Protein AF-A0A7W1TZX5-F1 (afdb_monomer_lite)

Sequence (342 aa):
MRNLLNFKDMDSRYSYNVLRLSQVSDPDASVEPWRIADYRVIPQYVLFEQLSELGVDLDRTTFSSLSEEIDTPEELTQAIILENGLVGDIQEKVYLLLFELWRRLVPEKQSFSIFCDELDHQIDLYYHENVENVEVLQDTVANMAVILDDNTDQGTDPLKVFSIIESASAHDVESFIYDFIADQIDNKNDSYATELLDEFEAYMHKSKWFELLQARVLADSDPEESYGKLRQIVKKASQNQDLEFNYEVLFALVQEGDRDLFLNLVTRSLPLISNEEEFQDLLIICAEFLHYHDQDSEETKVLAILKQREQLPLSGPVDPKHSHFAMLLHVLKNPTCPTPKS

Secondary structure (DSSP, 8-state):
------TTSGGGTHHHHHHHHHHHH-TT----GGGG--GGGS-HHHHHHHHHHTT----HHHHHHHHHH-SSHHHHHHHHHHHHT--THHHHHHHHHHHHHHHHH-TTS--HHHHHHHHHHHHHHHHTT--S-HHHHHHHHHHHHHHHHHHHHTT--HHHHHHHHHHH-SS-HHHHHHHHHHHHHHTT-HHHHHHHHHHHTTT-S-HHHHHHHHHHHHTTT-HHHHHHHHHHHHHHHHHH--HHHHHHHHHHHHHH--HHHHHHHHHHHGGG--BHHHHHHHHHHHHHHHHHTT-HHHHHHHHHHHHHHTTS-TTSB--TT-HHHHHHHHHHHS-SSPPP--

pLDDT: mean 87.09, std 12.45, range [35.31, 97.44]

Foldseek 3Di:
DPDLCPPDPQPLLLCQLLVLVVCVVPVPPPDDCLSNDDPLPPDLVVLCVVCVVLVQNDDLVNLVVVCVVDLDLVVVLVVRCVVRVDDDVSSSSNSVSSNSVCVVNPVVRDHLSNLQVQQQVLLVCVVVVNCPDVVSNVVSLVVVLVQLVVVVVVVDQSQVSLVVSCSSHSDNVLVSLLVVLVVCLVVVVLVVSVVSLVSCCRHHPPNLSSLLSVLSSCCVPPVPVSQVSLVVSLVVCLVPLDLVSLLSSLLSCLQNHDLVSNLVSLVSNLVSAFWLLSVLSSLVSLLSSCVNQVLVVLSVQSVVLSVVSVVDDRRHTDDSPDVVSVSNSVSSVDRPDDRDDD

Structure (mmCIF, N/CA/C/O backbone):
data_AF-A0A7W1TZX5-F1
#
_entry.id   AF-A0A7W1TZX5-F1
#
loop_
_atom_site.group_PDB
_atom_site.id
_atom_site.type_symbol
_atom_site.label_atom_id
_atom_site.label_alt_id
_atom_site.label_comp_id
_atom_site.label_asym_id
_atom_site.label_entity_id
_atom_site.label_seq_id
_atom_site.pdbx_PDB_ins_code
_atom_site.Cartn_x
_atom_site.Cartn_y
_atom_site.Cartn_z
_atom_site.occupancy
_atom_site.B_iso_or_equiv
_atom_site.auth_seq_id
_atom_site.auth_comp_id
_atom_site.auth_asym_id
_atom_site.auth_atom_id
_atom_site.pdbx_PDB_model_num
ATOM 1 N N . MET A 1 1 ? 13.850 -17.083 -13.589 1.00 37.50 1 MET A N 1
ATOM 2 C CA . MET A 1 1 ? 14.196 -15.699 -13.975 1.00 37.50 1 MET A CA 1
ATOM 3 C C . MET A 1 1 ? 15.656 -15.460 -13.595 1.00 37.50 1 MET A C 1
ATOM 5 O O . MET A 1 1 ? 16.086 -15.991 -12.580 1.00 37.50 1 MET A O 1
ATOM 9 N N . ARG A 1 2 ? 16.482 -14.814 -14.435 1.00 35.31 2 ARG A N 1
ATOM 10 C CA . ARG A 1 2 ? 17.879 -14.491 -14.061 1.00 35.31 2 ARG A CA 1
ATOM 11 C C . ARG A 1 2 ? 17.861 -13.320 -13.079 1.00 35.31 2 ARG A C 1
ATOM 13 O O . ARG A 1 2 ? 17.032 -12.441 -13.252 1.00 35.31 2 ARG A O 1
ATOM 20 N N . ASN A 1 3 ? 18.768 -13.346 -12.098 1.00 40.78 3 ASN A N 1
ATOM 21 C CA . ASN A 1 3 ? 18.982 -12.342 -11.045 1.00 40.78 3 ASN A CA 1
ATOM 22 C C . ASN A 1 3 ? 18.616 -10.913 -11.497 1.00 40.78 3 ASN A C 1
ATOM 24 O O . ASN A 1 3 ? 19.420 -10.238 -12.138 1.00 40.78 3 ASN A O 1
ATOM 28 N N . LEU A 1 4 ? 17.388 -10.482 -11.190 1.00 47.03 4 LEU A N 1
ATOM 29 C CA . LEU A 1 4 ? 16.843 -9.182 -11.600 1.00 47.03 4 LEU A CA 1
ATOM 30 C C . LEU A 1 4 ? 17.531 -8.020 -10.861 1.00 47.03 4 LEU A C 1
ATOM 32 O O . LEU A 1 4 ? 17.525 -6.884 -11.325 1.00 47.03 4 LEU A O 1
ATOM 36 N N . LEU A 1 5 ? 18.196 -8.308 -9.743 1.00 42.38 5 LEU A N 1
ATOM 37 C CA . LEU A 1 5 ? 18.838 -7.323 -8.883 1.00 42.38 5 LEU A CA 1
ATOM 38 C C . LEU A 1 5 ? 20.306 -7.097 -9.283 1.00 42.38 5 LEU A C 1
ATOM 40 O O . LEU A 1 5 ? 21.233 -7.530 -8.599 1.00 42.38 5 LEU A O 1
ATOM 44 N N . ASN A 1 6 ? 20.540 -6.410 -10.406 1.00 44.91 6 ASN A N 1
ATOM 45 C CA . ASN A 1 6 ? 21.867 -5.881 -10.735 1.00 44.91 6 ASN A CA 1
ATOM 46 C C . ASN A 1 6 ? 21.946 -4.395 -10.324 1.00 44.91 6 ASN A C 1
ATOM 48 O O . ASN A 1 6 ? 21.407 -3.498 -10.968 1.00 44.91 6 ASN A O 1
ATOM 52 N N . PHE A 1 7 ? 22.596 -4.152 -9.186 1.00 46.28 7 PHE A N 1
ATOM 53 C CA . PHE A 1 7 ? 22.461 -2.965 -8.326 1.00 46.28 7 PHE A CA 1
ATOM 54 C C . PHE A 1 7 ? 23.070 -1.643 -8.827 1.00 46.28 7 PHE A C 1
ATOM 56 O O . PHE A 1 7 ? 23.031 -0.650 -8.104 1.00 46.28 7 PHE A O 1
ATOM 63 N N . LYS A 1 8 ? 23.695 -1.598 -10.008 1.00 41.22 8 LYS A N 1
ATOM 64 C CA . LYS A 1 8 ? 24.622 -0.500 -10.339 1.00 41.22 8 LYS A CA 1
ATOM 65 C C . LYS A 1 8 ? 24.039 0.698 -11.085 1.00 41.22 8 LYS A C 1
ATOM 67 O O . LYS A 1 8 ? 24.693 1.734 -11.090 1.00 41.22 8 LYS A O 1
ATOM 72 N N . ASP A 1 9 ? 22.833 0.601 -11.637 1.00 47.56 9 ASP A N 1
ATOM 73 C CA . ASP A 1 9 ? 22.335 1.636 -12.558 1.00 47.56 9 ASP A CA 1
ATOM 74 C C . ASP A 1 9 ? 21.191 2.509 -11.973 1.00 47.56 9 ASP A C 1
ATOM 76 O O . ASP A 1 9 ? 20.553 3.245 -12.712 1.00 47.56 9 ASP A O 1
ATOM 80 N N . MET A 1 10 ? 20.824 2.391 -10.678 1.00 50.75 10 MET A N 1
ATOM 81 C CA . MET A 1 10 ? 19.513 2.859 -10.136 1.00 50.75 10 MET A CA 1
ATOM 82 C C . MET A 1 10 ? 19.327 4.388 -10.017 1.00 50.75 10 MET A C 1
ATOM 84 O O . MET A 1 10 ? 18.187 4.842 -9.936 1.00 50.75 10 MET A O 1
ATOM 88 N N . ASP A 1 11 ? 20.396 5.186 -10.082 1.00 51.56 11 ASP A N 1
ATOM 89 C CA . ASP A 1 11 ? 20.353 6.617 -9.727 1.00 51.56 11 ASP A CA 1
ATOM 90 C C . ASP A 1 11 ? 19.572 7.515 -10.709 1.00 51.56 11 ASP A C 1
ATOM 92 O O . ASP A 1 11 ? 18.932 8.472 -10.281 1.00 51.56 11 ASP A O 1
ATOM 96 N N . SER A 1 12 ? 19.566 7.231 -12.017 1.00 50.81 12 SER A N 1
ATOM 97 C CA . SER A 1 12 ? 18.767 8.009 -12.987 1.00 50.81 12 SER A CA 1
ATOM 98 C C . SER A 1 12 ? 17.309 7.537 -13.088 1.00 50.81 12 SER A C 1
ATOM 100 O O . SER A 1 12 ? 16.458 8.262 -13.601 1.00 50.81 12 SER A O 1
ATOM 102 N N . ARG A 1 13 ? 17.022 6.324 -12.593 1.00 57.53 13 ARG A N 1
ATOM 103 C CA . ARG A 1 13 ? 15.792 5.547 -12.836 1.00 57.53 13 ARG A CA 1
ATOM 104 C C . ARG A 1 13 ? 14.701 5.848 -11.815 1.00 57.53 13 ARG A C 1
ATOM 106 O O . ARG A 1 13 ? 13.591 6.201 -12.197 1.00 57.53 13 ARG A O 1
ATOM 113 N N . TYR A 1 14 ? 15.076 5.829 -10.535 1.00 52.50 14 TYR A N 1
ATOM 114 C CA . TYR A 1 14 ? 14.262 6.323 -9.421 1.00 52.50 14 TYR A CA 1
ATOM 115 C C . TYR A 1 14 ? 13.793 7.762 -9.671 1.00 52.50 14 TYR A C 1
ATOM 117 O O . TYR A 1 14 ? 12.656 8.120 -9.387 1.00 52.50 14 TYR A O 1
ATOM 125 N N . SER A 1 15 ? 14.644 8.578 -10.303 1.00 57.84 15 SER A N 1
ATOM 126 C CA . SER A 1 15 ? 14.313 9.971 -10.569 1.00 57.84 15 SER A CA 1
ATOM 127 C C . SER A 1 15 ? 13.105 10.141 -11.491 1.00 57.84 15 SER A C 1
ATOM 129 O O . SER A 1 15 ? 12.405 11.122 -11.310 1.00 57.84 15 SER A O 1
ATOM 131 N N . TYR A 1 16 ? 12.829 9.265 -12.463 1.00 63.38 16 TYR A N 1
ATOM 132 C CA . TYR A 1 16 ? 11.747 9.514 -13.429 1.00 63.38 16 TYR A CA 1
ATOM 133 C C . TYR A 1 16 ? 10.349 9.320 -12.817 1.00 63.38 16 TYR A C 1
ATOM 135 O O . TYR A 1 16 ? 9.538 10.248 -12.850 1.00 63.38 16 TYR A O 1
ATOM 143 N N . ASN A 1 17 ? 10.084 8.174 -12.183 1.00 63.97 17 ASN A N 1
ATOM 144 C CA . ASN A 1 17 ? 8.777 7.915 -11.563 1.00 63.97 17 ASN A CA 1
ATOM 145 C C . ASN A 1 17 ? 8.536 8.817 -10.354 1.00 63.97 17 ASN A C 1
ATOM 147 O O . ASN A 1 17 ? 7.451 9.379 -10.210 1.00 63.97 17 ASN A O 1
ATOM 151 N N . VAL A 1 18 ? 9.577 9.076 -9.560 1.00 63.00 18 VAL A N 1
ATOM 152 C CA . VAL A 1 18 ? 9.506 10.042 -8.459 1.00 63.00 18 VAL A CA 1
ATOM 153 C C . VAL A 1 18 ? 9.269 11.459 -8.972 1.00 63.00 18 VAL A C 1
ATOM 155 O O . VAL A 1 18 ? 8.459 12.173 -8.391 1.00 63.00 18 VAL A O 1
ATOM 158 N N . LEU A 1 19 ? 9.904 11.881 -10.075 1.00 66.25 19 LEU A N 1
ATOM 159 C CA . LEU A 1 19 ? 9.634 13.196 -10.669 1.00 66.25 19 LEU A CA 1
ATOM 160 C C . LEU A 1 19 ? 8.182 13.303 -11.141 1.00 66.25 19 LEU A C 1
ATOM 162 O O . LEU A 1 19 ? 7.536 14.317 -10.878 1.00 66.25 19 LEU A O 1
ATOM 166 N N . ARG A 1 20 ? 7.647 12.257 -11.777 1.00 65.88 20 ARG A N 1
ATOM 167 C CA . ARG A 1 20 ? 6.253 12.231 -12.227 1.00 65.88 20 ARG A CA 1
ATOM 168 C C . ARG A 1 20 ? 5.274 12.316 -11.051 1.00 65.88 20 ARG A C 1
ATOM 170 O O . ARG A 1 20 ? 4.384 13.161 -11.097 1.00 65.88 20 ARG A O 1
ATOM 177 N N . LEU A 1 21 ? 5.473 11.539 -9.982 1.00 64.56 21 LEU A N 1
ATOM 178 C CA . LEU A 1 21 ? 4.655 11.642 -8.762 1.00 64.56 21 LEU A CA 1
ATOM 179 C C . LEU A 1 21 ? 4.815 13.000 -8.065 1.00 64.56 21 LEU A C 1
ATOM 181 O O . LEU A 1 21 ? 3.837 13.597 -7.611 1.00 64.56 21 LEU A O 1
ATOM 185 N N . SER A 1 22 ? 6.035 13.540 -8.032 1.00 61.38 22 SER A N 1
ATOM 186 C CA . SER A 1 22 ? 6.297 14.850 -7.433 1.00 61.38 22 SER A CA 1
ATOM 187 C C . SER A 1 22 ? 5.580 15.980 -8.172 1.00 61.38 22 SER A C 1
ATOM 189 O O . SER A 1 22 ? 5.094 16.892 -7.518 1.00 61.38 22 SER A O 1
ATOM 191 N N . GLN A 1 23 ? 5.416 15.891 -9.499 1.00 66.25 23 GLN A N 1
ATOM 192 C CA . GLN A 1 23 ? 4.658 16.871 -10.285 1.00 66.25 23 GLN A CA 1
ATOM 193 C C . GLN A 1 23 ? 3.148 16.801 -10.008 1.00 66.25 23 GLN A C 1
ATOM 195 O O . GLN A 1 23 ? 2.466 17.822 -10.073 1.00 66.25 23 GLN A O 1
ATOM 200 N N . VAL A 1 24 ? 2.611 15.613 -9.699 1.00 65.00 24 VAL A N 1
ATOM 201 C CA . VAL A 1 24 ? 1.210 15.467 -9.258 1.00 65.00 24 VAL A CA 1
ATOM 202 C C . VAL A 1 24 ? 1.001 16.198 -7.930 1.00 65.00 24 VAL A C 1
ATOM 204 O O . VAL A 1 24 ? -0.010 16.872 -7.745 1.00 65.00 24 VAL A O 1
ATOM 207 N N . SER A 1 25 ? 1.983 16.110 -7.031 1.00 62.75 25 SER A N 1
ATOM 208 C CA . SER A 1 25 ? 1.945 16.759 -5.714 1.00 62.75 25 SER A CA 1
ATOM 209 C C . SER A 1 25 ? 2.274 18.259 -5.762 1.00 62.75 25 SER A C 1
ATOM 211 O O . SER A 1 25 ? 1.724 19.033 -4.980 1.00 62.75 25 SER A O 1
ATOM 213 N N . ASP A 1 26 ? 3.148 18.680 -6.679 1.00 70.81 26 ASP A N 1
ATOM 214 C CA . ASP A 1 26 ? 3.562 20.068 -6.905 1.00 70.81 26 ASP A CA 1
ATOM 215 C C . ASP A 1 26 ? 3.558 20.408 -8.410 1.00 70.81 26 ASP A C 1
ATOM 217 O O . ASP A 1 26 ? 4.581 20.292 -9.097 1.00 70.81 26 ASP A O 1
ATOM 221 N N . PRO A 1 27 ? 2.411 20.865 -8.948 1.00 71.12 27 PRO A N 1
ATOM 222 C CA . PRO A 1 27 ? 2.296 21.239 -10.356 1.00 71.12 27 PRO A CA 1
ATOM 223 C C . PRO A 1 27 ? 3.179 22.426 -10.770 1.00 71.12 27 PRO A C 1
ATOM 225 O O . PRO A 1 27 ? 3.418 22.600 -11.967 1.00 71.12 27 PRO A O 1
ATOM 228 N N . ASP A 1 28 ? 3.654 23.231 -9.811 1.00 71.88 28 ASP A N 1
ATOM 229 C CA . ASP A 1 28 ? 4.491 24.414 -10.046 1.00 71.88 28 ASP A CA 1
ATOM 230 C C . ASP A 1 28 ? 5.996 24.079 -10.063 1.00 71.88 28 ASP A C 1
ATOM 232 O O . ASP A 1 28 ? 6.833 24.957 -10.317 1.00 71.88 28 ASP A O 1
ATOM 236 N N . ALA A 1 29 ? 6.361 22.810 -9.840 1.00 71.25 29 ALA A N 1
ATOM 237 C CA . ALA A 1 29 ? 7.733 22.348 -9.957 1.00 71.25 29 ALA A CA 1
ATOM 238 C C . ALA A 1 29 ? 8.274 22.619 -11.374 1.00 71.25 29 ALA A C 1
ATOM 240 O O . ALA A 1 29 ? 7.695 22.227 -12.391 1.00 71.25 29 ALA A O 1
ATOM 241 N N . SER A 1 30 ? 9.414 23.313 -11.447 1.00 72.62 30 SER A N 1
ATOM 242 C CA . SER A 1 30 ? 10.083 23.675 -12.703 1.00 72.62 30 SER A CA 1
ATOM 243 C C . SER A 1 30 ? 10.816 22.466 -13.292 1.00 72.62 30 SER A C 1
ATOM 245 O O . SER A 1 30 ? 12.047 22.396 -13.246 1.00 72.62 30 SER A O 1
ATOM 247 N N . VAL A 1 31 ? 10.062 21.518 -13.845 1.00 76.75 31 VAL A N 1
ATOM 248 C CA . VAL A 1 31 ? 10.585 20.318 -14.505 1.00 76.75 31 VAL A CA 1
ATOM 249 C C . VAL A 1 31 ? 10.403 20.433 -16.019 1.00 76.75 31 VAL A C 1
ATOM 251 O O . VAL A 1 31 ? 9.389 20.920 -16.517 1.00 76.75 31 VAL A O 1
ATOM 254 N N . GLU A 1 32 ? 11.411 20.000 -16.776 1.00 80.25 32 GLU A N 1
ATOM 255 C CA . GLU A 1 32 ? 11.335 19.975 -18.236 1.00 80.25 32 GLU A CA 1
ATOM 256 C C . GLU A 1 32 ? 10.211 19.026 -18.711 1.00 80.25 32 GLU A C 1
ATOM 258 O O . GLU A 1 32 ? 10.175 17.879 -18.261 1.00 80.25 32 GLU A O 1
ATOM 263 N N . PRO A 1 33 ? 9.343 19.421 -19.668 1.00 83.38 33 PRO A N 1
ATOM 264 C CA . PRO A 1 33 ? 8.136 18.659 -20.020 1.00 83.38 33 PRO A CA 1
ATOM 265 C C . PRO A 1 33 ? 8.373 17.206 -20.443 1.00 83.38 33 PRO A C 1
ATOM 267 O O . PRO A 1 33 ? 7.518 16.351 -20.247 1.00 83.38 33 PRO A O 1
ATOM 270 N N . TRP A 1 34 ? 9.532 16.911 -21.032 1.00 84.38 34 TRP A N 1
ATOM 271 C CA . TRP A 1 34 ? 9.876 15.558 -21.468 1.00 84.38 34 TRP A CA 1
ATOM 272 C C . TRP A 1 34 ? 10.159 14.609 -20.295 1.00 84.38 34 TRP A C 1
ATOM 274 O O . TRP A 1 34 ? 9.961 13.412 -20.439 1.00 84.38 34 TRP A O 1
ATOM 284 N N . ARG A 1 35 ? 10.584 15.118 -19.129 1.00 80.56 35 ARG A N 1
ATOM 285 C CA . ARG A 1 35 ? 10.876 14.294 -17.939 1.00 80.56 35 ARG A CA 1
ATOM 286 C C . ARG A 1 35 ? 9.625 13.780 -17.236 1.00 80.56 35 ARG A C 1
ATOM 288 O O . ARG A 1 35 ? 9.734 12.893 -16.406 1.00 80.56 35 ARG A O 1
ATOM 295 N N . ILE A 1 36 ? 8.467 14.352 -17.550 1.00 80.38 36 ILE A N 1
ATOM 296 C CA . ILE A 1 36 ? 7.168 14.016 -16.951 1.00 80.38 36 ILE A CA 1
ATOM 297 C C . ILE A 1 36 ? 6.150 13.572 -18.009 1.00 80.38 36 ILE A C 1
ATOM 299 O O . ILE A 1 36 ? 4.971 13.400 -17.706 1.00 80.38 36 ILE A O 1
ATOM 303 N N . ALA A 1 37 ? 6.579 13.441 -19.268 1.00 84.00 37 ALA A N 1
ATOM 304 C CA . ALA A 1 37 ? 5.706 13.030 -20.354 1.00 84.00 37 ALA A CA 1
ATOM 305 C C . ALA A 1 37 ? 5.265 11.578 -20.153 1.00 84.00 37 ALA A C 1
ATOM 307 O O . ALA A 1 37 ? 6.080 10.724 -19.826 1.00 84.00 37 ALA A O 1
ATOM 308 N N . ASP A 1 38 ? 3.995 11.273 -20.413 1.00 86.56 38 ASP A N 1
ATOM 309 C CA . ASP A 1 38 ? 3.545 9.886 -20.417 1.00 86.56 38 ASP A CA 1
ATOM 310 C C . ASP A 1 38 ? 3.986 9.195 -21.716 1.00 86.56 38 ASP A C 1
ATOM 312 O O . ASP A 1 38 ? 3.333 9.274 -22.760 1.00 86.56 38 ASP A O 1
ATOM 316 N N . TYR A 1 39 ? 5.125 8.508 -21.662 1.00 89.69 39 TYR A N 1
ATOM 317 C CA . TYR A 1 39 ? 5.641 7.757 -22.803 1.00 89.69 39 TYR A CA 1
ATOM 318 C C . TYR A 1 39 ? 4.723 6.590 -23.201 1.00 89.69 39 TYR A C 1
ATOM 320 O O . TYR A 1 39 ? 4.754 6.182 -24.365 1.00 89.69 39 TYR A O 1
ATOM 328 N N . ARG A 1 40 ? 3.841 6.108 -22.306 1.00 89.69 40 ARG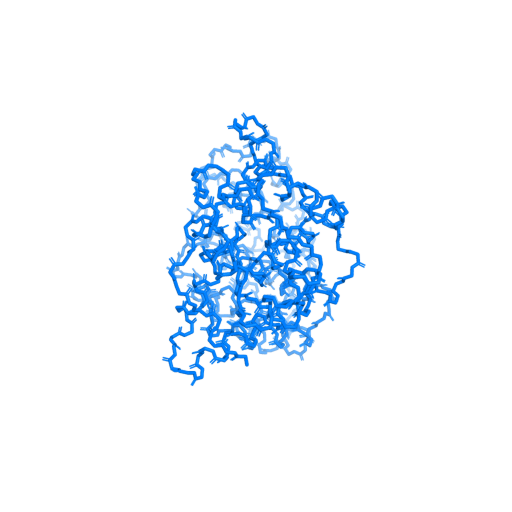 A N 1
ATOM 329 C CA . ARG A 1 40 ? 2.916 4.991 -22.568 1.00 89.69 40 ARG A CA 1
ATOM 330 C C . ARG A 1 40 ? 1.872 5.337 -23.633 1.00 89.69 40 ARG A C 1
ATOM 332 O O . ARG A 1 40 ? 1.458 4.453 -24.382 1.00 89.69 40 ARG A O 1
ATOM 339 N N . VAL A 1 41 ? 1.503 6.615 -23.772 1.00 91.62 41 VAL A N 1
ATOM 340 C CA . VAL A 1 41 ? 0.536 7.079 -24.789 1.00 91.62 41 VAL A CA 1
ATOM 341 C C . VAL A 1 41 ? 1.178 7.475 -26.122 1.00 91.62 41 VAL A C 1
ATOM 343 O O . VAL A 1 41 ? 0.477 7.658 -27.120 1.00 91.62 41 VAL A O 1
ATOM 346 N N . ILE A 1 42 ? 2.508 7.602 -26.179 1.00 94.12 42 ILE A N 1
ATOM 347 C CA . ILE A 1 42 ? 3.216 7.995 -27.403 1.00 94.12 42 ILE A CA 1
ATOM 348 C C . ILE A 1 42 ? 3.234 6.811 -28.380 1.00 94.12 42 ILE A C 1
ATOM 350 O O . ILE A 1 42 ? 3.705 5.736 -28.009 1.00 94.12 42 ILE A O 1
ATOM 354 N N . PRO A 1 43 ? 2.783 6.950 -29.641 1.00 96.06 43 PRO A N 1
ATOM 355 C CA . PRO A 1 43 ? 2.832 5.856 -30.608 1.00 96.06 43 PRO A CA 1
ATOM 356 C C . PRO A 1 43 ? 4.257 5.353 -30.867 1.00 96.06 43 PRO A C 1
ATOM 358 O O . PRO A 1 43 ? 5.196 6.136 -30.960 1.00 96.06 43 PRO A O 1
ATOM 361 N N . GLN A 1 44 ? 4.421 4.042 -31.064 1.00 95.75 44 GLN A N 1
ATOM 362 C CA . GLN A 1 44 ? 5.747 3.417 -31.192 1.00 95.75 44 GLN A CA 1
ATOM 363 C C . GLN A 1 44 ? 6.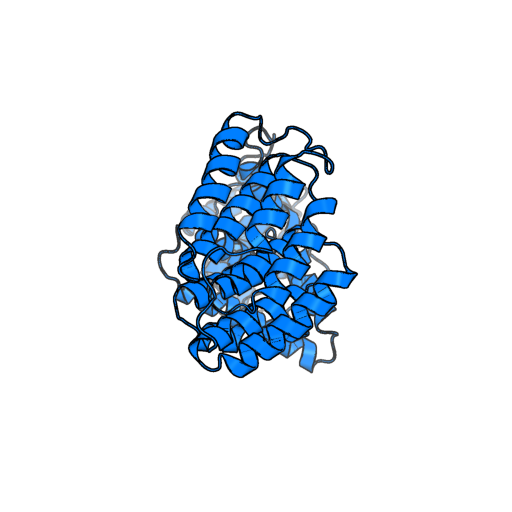620 4.034 -32.301 1.00 95.75 44 GLN A C 1
ATOM 365 O O . GLN A 1 44 ? 7.822 4.180 -32.120 1.00 95.75 44 GLN A O 1
ATOM 370 N N . TYR A 1 45 ? 6.037 4.401 -33.447 1.00 95.69 45 TYR A N 1
ATOM 371 C CA . TYR A 1 45 ? 6.798 5.016 -34.541 1.00 95.69 45 TYR A CA 1
ATOM 372 C C . TYR A 1 45 ? 7.363 6.394 -34.154 1.00 95.69 45 TYR A C 1
ATOM 374 O O . TYR A 1 45 ? 8.476 6.717 -34.552 1.00 95.69 45 TYR A O 1
ATOM 382 N N . VAL A 1 46 ? 6.645 7.155 -33.318 1.00 96.31 46 VAL A N 1
ATOM 383 C CA . VAL A 1 46 ? 7.092 8.463 -32.813 1.00 96.31 46 VAL A CA 1
ATOM 384 C C . VAL A 1 46 ? 8.283 8.300 -31.869 1.00 96.31 46 VAL A C 1
ATOM 386 O O . VAL A 1 46 ? 9.185 9.128 -31.887 1.00 96.31 46 VAL A O 1
ATOM 389 N N . LEU A 1 47 ? 8.335 7.219 -31.081 1.00 96.00 47 LEU A N 1
ATOM 390 C CA . LEU A 1 47 ? 9.482 6.936 -30.207 1.00 96.00 47 LEU A CA 1
ATOM 391 C C . LEU A 1 47 ? 10.773 6.736 -31.018 1.00 96.00 47 LEU A C 1
ATOM 393 O O . LEU A 1 47 ? 11.815 7.285 -30.668 1.00 96.00 47 LEU A O 1
ATOM 397 N N . PHE A 1 48 ? 10.696 6.000 -32.131 1.00 96.75 48 PHE A N 1
ATOM 398 C CA . PHE A 1 48 ? 11.831 5.824 -33.042 1.00 96.75 48 PHE A CA 1
ATOM 399 C C . PHE A 1 48 ? 12.204 7.121 -33.780 1.00 96.75 48 PHE A C 1
ATOM 401 O O . PHE A 1 48 ? 13.388 7.416 -33.923 1.00 96.75 48 PHE A O 1
ATOM 408 N N . GLU A 1 49 ? 11.223 7.925 -34.205 1.00 96.00 49 GLU A N 1
ATOM 409 C CA . GLU A 1 49 ? 11.481 9.251 -34.792 1.00 96.00 49 GLU A CA 1
ATOM 410 C C . GLU A 1 49 ? 12.229 10.162 -33.806 1.00 96.00 49 GLU A C 1
ATOM 412 O O . GLU A 1 49 ? 13.242 10.757 -34.169 1.00 96.00 49 GLU A O 1
ATOM 417 N N . GLN A 1 50 ? 11.800 10.204 -32.540 1.00 95.31 50 GLN A N 1
ATOM 418 C CA . GLN A 1 50 ? 12.466 10.988 -31.496 1.00 95.31 50 GLN A CA 1
ATOM 419 C C . GLN A 1 50 ? 13.888 10.492 -31.202 1.00 95.31 50 GLN A C 1
ATOM 421 O O . GLN A 1 50 ? 14.781 11.309 -30.990 1.00 95.31 50 GLN A O 1
ATOM 426 N N . LEU A 1 51 ? 14.139 9.177 -31.232 1.00 95.06 51 LEU A N 1
ATOM 427 C CA . LEU A 1 51 ? 15.504 8.641 -31.134 1.00 95.06 51 LEU A CA 1
ATOM 428 C C . LEU A 1 51 ? 16.384 9.122 -32.297 1.00 95.06 51 LEU A C 1
ATOM 430 O O . LEU A 1 51 ? 17.504 9.581 -32.067 1.00 95.06 51 LEU A O 1
ATOM 434 N N . SER A 1 52 ? 15.858 9.098 -33.524 1.00 94.56 52 SER A N 1
ATOM 435 C CA . SER A 1 52 ? 16.575 9.574 -34.711 1.00 94.56 52 SER A CA 1
ATOM 436 C C . SER A 1 52 ? 16.904 11.071 -34.629 1.00 94.56 52 SER A C 1
ATOM 438 O O . SER A 1 52 ? 18.029 11.472 -34.934 1.00 94.56 52 SER A O 1
ATOM 440 N N . GLU A 1 53 ? 15.981 11.899 -34.126 1.00 94.12 53 GLU A N 1
ATOM 441 C CA . GLU A 1 53 ? 16.218 13.330 -33.869 1.00 94.12 53 GLU A CA 1
ATOM 442 C C . GLU A 1 53 ? 17.332 13.581 -32.839 1.00 94.12 53 GLU A C 1
ATOM 444 O O . GLU A 1 53 ? 18.045 14.584 -32.925 1.00 94.12 53 GLU A O 1
ATOM 449 N N . LEU A 1 54 ? 17.517 12.658 -31.890 1.00 92.88 54 LEU A N 1
ATOM 450 C CA . LEU A 1 54 ? 18.590 12.687 -30.892 1.00 92.88 54 LEU A CA 1
ATOM 451 C C . LEU A 1 54 ? 19.912 12.090 -31.405 1.00 92.88 54 LEU A C 1
ATOM 453 O O . LEU A 1 54 ? 20.885 12.020 -30.653 1.00 92.88 54 LEU A O 1
ATOM 457 N N . GLY A 1 55 ? 19.972 11.697 -32.680 1.00 91.88 55 GLY A N 1
ATOM 458 C CA . GLY A 1 55 ? 21.162 11.128 -33.309 1.00 91.88 55 GLY A CA 1
ATOM 459 C C . GLY A 1 55 ? 21.336 9.626 -33.082 1.00 91.88 55 GLY A C 1
ATOM 460 O O . GLY A 1 55 ? 22.427 9.119 -33.319 1.00 91.88 55 GLY A O 1
ATOM 461 N N . VAL A 1 56 ? 20.290 8.921 -32.640 1.00 93.12 56 VAL A N 1
ATOM 462 C CA . VAL A 1 56 ? 20.274 7.460 -32.489 1.00 93.12 56 VAL A CA 1
ATOM 463 C C . VAL A 1 56 ? 19.495 6.852 -33.655 1.00 93.12 56 VAL A C 1
ATOM 465 O O . VAL A 1 56 ? 18.266 6.876 -33.675 1.00 93.12 56 VAL A O 1
ATOM 468 N N . ASP A 1 57 ? 20.210 6.311 -34.642 1.00 90.56 57 ASP A N 1
ATOM 469 C CA . ASP A 1 57 ? 19.596 5.630 -35.789 1.00 90.56 57 ASP A CA 1
ATOM 470 C C . ASP A 1 57 ? 19.257 4.183 -35.420 1.00 90.56 57 ASP A C 1
ATOM 472 O O . ASP A 1 57 ? 20.072 3.269 -35.547 1.00 90.56 57 ASP A O 1
ATOM 476 N N . LEU A 1 58 ? 18.055 3.997 -34.879 1.00 93.38 58 LEU A N 1
ATOM 477 C CA . LEU A 1 58 ? 17.558 2.706 -34.432 1.00 93.38 58 LEU A CA 1
ATOM 478 C C . LEU A 1 58 ? 16.173 2.469 -35.021 1.00 93.38 58 LEU A C 1
ATOM 480 O O . LEU A 1 58 ? 15.255 3.257 -34.809 1.00 93.38 58 LEU A O 1
ATOM 484 N N . ASP A 1 59 ? 16.014 1.368 -35.748 1.00 93.00 59 ASP A N 1
ATOM 485 C CA . ASP A 1 59 ? 14.718 0.910 -36.238 1.00 93.00 59 ASP A CA 1
ATOM 486 C C . ASP A 1 59 ? 14.252 -0.338 -35.478 1.00 93.00 59 ASP A C 1
ATOM 488 O O . ASP A 1 59 ? 14.979 -0.922 -34.673 1.00 93.00 59 ASP A O 1
ATOM 492 N N . ARG A 1 60 ? 13.017 -0.779 -35.740 1.00 93.56 60 ARG A N 1
ATOM 493 C CA . ARG A 1 60 ? 12.450 -1.956 -35.066 1.00 93.56 60 ARG A CA 1
ATOM 494 C C . ARG A 1 60 ? 13.292 -3.218 -35.279 1.00 93.56 60 ARG A C 1
ATOM 496 O O . ARG A 1 60 ? 13.414 -4.019 -34.361 1.00 93.56 60 ARG A O 1
ATOM 503 N N . THR A 1 61 ? 13.845 -3.408 -36.475 1.00 93.94 61 THR A N 1
ATOM 504 C CA . THR A 1 61 ? 14.609 -4.617 -36.827 1.00 93.94 61 THR A CA 1
ATOM 505 C C . THR A 1 61 ? 15.928 -4.666 -36.065 1.00 93.94 61 THR A C 1
ATOM 507 O O . THR A 1 61 ? 16.294 -5.695 -35.496 1.00 93.94 61 THR A O 1
ATOM 510 N N . THR A 1 62 ? 16.624 -3.536 -36.034 1.00 93.00 62 THR A N 1
ATOM 511 C CA . THR A 1 62 ? 17.894 -3.356 -35.334 1.00 93.00 62 THR A CA 1
ATOM 512 C C . THR A 1 62 ? 17.684 -3.440 -33.828 1.00 93.00 62 THR A C 1
ATOM 514 O O . THR A 1 62 ? 18.420 -4.161 -33.163 1.00 93.00 62 THR A O 1
ATOM 517 N N . PHE A 1 63 ? 16.628 -2.809 -33.300 1.00 95.31 63 PHE A N 1
ATOM 518 C CA . PHE A 1 63 ? 16.241 -2.919 -31.893 1.00 95.31 63 PHE A CA 1
ATOM 519 C C . PHE A 1 63 ? 16.035 -4.380 -31.482 1.00 95.31 63 PHE A C 1
ATOM 521 O O . PHE A 1 63 ? 16.651 -4.839 -30.524 1.00 95.31 63 PHE A O 1
ATOM 528 N N . SER A 1 64 ? 15.221 -5.132 -32.234 1.00 92.56 64 SER A N 1
ATOM 529 C CA . SER A 1 64 ? 14.986 -6.550 -31.949 1.00 92.56 64 SER A CA 1
ATOM 530 C C . SER A 1 64 ? 16.282 -7.360 -31.988 1.00 92.56 64 SER A C 1
ATOM 532 O O . SER A 1 64 ? 16.509 -8.181 -31.108 1.00 92.56 64 SER A O 1
ATOM 534 N N . SER A 1 65 ? 17.163 -7.078 -32.950 1.00 93.50 65 SER A N 1
ATOM 535 C CA . SER A 1 65 ? 18.444 -7.784 -33.072 1.00 93.50 65 SER A CA 1
ATOM 536 C C . SER A 1 65 ? 19.361 -7.516 -31.871 1.00 93.50 65 SER A C 1
ATOM 538 O O . SER A 1 65 ? 19.954 -8.444 -31.332 1.00 93.50 65 SER A O 1
ATOM 540 N N . LEU A 1 66 ? 19.438 -6.266 -31.402 1.00 92.81 66 LEU A N 1
ATOM 541 C CA . LEU A 1 66 ? 20.203 -5.906 -30.203 1.00 92.81 66 LEU A CA 1
ATOM 542 C C . LEU A 1 66 ? 19.604 -6.524 -28.932 1.00 92.81 66 LEU A C 1
ATOM 544 O O . LEU A 1 66 ? 20.341 -6.981 -28.063 1.00 92.81 66 LEU A O 1
ATOM 548 N N . SER A 1 67 ? 18.273 -6.587 -28.835 1.00 92.94 67 SER A N 1
ATOM 549 C CA . SER A 1 67 ? 17.588 -7.172 -27.676 1.00 92.94 67 SER A CA 1
ATOM 550 C C . SER A 1 67 ? 17.792 -8.682 -27.526 1.00 92.94 67 SER A C 1
ATOM 552 O O . SER A 1 67 ? 17.577 -9.219 -26.442 1.00 92.94 67 SER A O 1
ATOM 554 N N . GLU A 1 68 ? 18.236 -9.391 -28.570 1.00 92.31 68 GLU A N 1
ATOM 555 C CA . GLU A 1 68 ? 18.600 -10.807 -28.446 1.00 92.31 68 GLU A CA 1
ATOM 556 C C . GLU A 1 68 ? 19.876 -10.984 -27.608 1.00 92.31 68 GLU A C 1
ATOM 558 O O . GLU A 1 68 ? 19.939 -11.890 -26.772 1.00 92.31 68 GLU A O 1
ATOM 563 N N . GLU A 1 69 ? 20.857 -10.096 -27.791 1.00 91.69 69 GLU A N 1
ATOM 564 C CA . GLU A 1 69 ? 22.177 -10.158 -27.145 1.00 91.69 69 GLU A CA 1
ATOM 565 C C . GLU A 1 69 ? 22.236 -9.437 -25.793 1.00 91.69 69 GLU A C 1
ATOM 567 O O . GLU A 1 69 ? 23.123 -9.714 -24.986 1.00 91.69 69 GLU A O 1
ATOM 572 N N . ILE A 1 70 ? 21.295 -8.527 -25.553 1.00 92.00 70 ILE A N 1
ATOM 573 C CA . ILE A 1 70 ? 21.223 -7.687 -24.359 1.00 92.00 70 ILE A CA 1
ATOM 574 C C . ILE A 1 70 ? 20.068 -8.149 -23.472 1.00 92.00 70 ILE A C 1
ATOM 576 O O . ILE A 1 70 ? 19.022 -8.557 -23.981 1.00 92.00 70 ILE A O 1
ATOM 580 N N . ASP A 1 71 ? 20.237 -8.099 -22.149 1.00 87.75 71 ASP A N 1
ATOM 581 C CA . ASP A 1 71 ? 19.231 -8.613 -21.214 1.00 87.75 71 ASP A CA 1
ATOM 582 C C . ASP A 1 71 ? 18.386 -7.508 -20.556 1.00 87.75 71 ASP A C 1
ATOM 584 O O . ASP A 1 71 ? 17.327 -7.816 -20.007 1.00 87.75 71 ASP A O 1
ATOM 588 N N . THR A 1 72 ? 18.787 -6.232 -20.648 1.00 87.31 72 THR A N 1
ATOM 589 C CA . THR A 1 72 ? 18.058 -5.111 -20.029 1.00 87.31 72 THR A CA 1
ATOM 590 C C . THR A 1 72 ? 18.028 -3.832 -20.888 1.00 87.31 72 THR A C 1
ATOM 592 O O . THR A 1 72 ? 18.949 -3.584 -21.677 1.00 87.31 72 THR A O 1
ATOM 595 N N . PRO A 1 73 ? 17.007 -2.961 -20.725 1.00 89.44 73 PRO A N 1
ATOM 596 C CA . PRO A 1 73 ? 16.984 -1.656 -21.389 1.00 89.44 73 PRO A CA 1
ATOM 597 C C . PRO A 1 73 ? 18.155 -0.758 -20.968 1.00 89.44 73 PRO A C 1
ATOM 599 O O . PRO A 1 73 ? 18.608 0.078 -21.753 1.00 89.44 73 PRO A O 1
ATOM 602 N N . GLU A 1 74 ? 18.681 -0.928 -19.755 1.00 87.00 74 GLU A N 1
ATOM 603 C CA . GLU A 1 74 ? 19.842 -0.196 -19.254 1.00 87.00 74 GLU A CA 1
ATOM 604 C C . GLU A 1 74 ? 21.119 -0.556 -20.008 1.00 87.00 74 GLU A C 1
ATOM 606 O O . GLU A 1 74 ? 21.837 0.337 -20.460 1.00 87.00 74 GLU A O 1
ATOM 611 N N . GLU A 1 75 ? 21.384 -1.849 -20.191 1.00 89.81 75 GLU A N 1
ATOM 612 C CA . GLU A 1 75 ? 22.537 -2.327 -20.955 1.00 89.81 75 GLU A CA 1
ATOM 613 C C . GLU A 1 75 ? 22.463 -1.847 -22.412 1.00 89.81 75 GLU A C 1
ATOM 615 O O . GLU A 1 75 ? 23.462 -1.377 -22.964 1.00 89.81 75 GLU A O 1
ATOM 620 N N . LEU A 1 76 ? 21.264 -1.874 -23.011 1.00 91.00 76 LEU A N 1
ATOM 621 C CA . LEU A 1 76 ? 21.027 -1.361 -24.363 1.00 91.00 76 LEU A CA 1
ATOM 622 C C . LEU A 1 76 ? 21.312 0.139 -24.442 1.00 91.00 76 LEU A C 1
ATOM 624 O O . LEU A 1 76 ? 21.994 0.608 -25.356 1.00 91.00 76 LEU A O 1
ATOM 628 N N . THR A 1 77 ? 20.828 0.891 -23.459 1.00 89.75 77 THR A N 1
ATOM 629 C CA . THR A 1 77 ? 21.057 2.332 -23.378 1.00 89.75 77 THR A CA 1
ATOM 630 C C . THR A 1 77 ? 22.545 2.641 -23.235 1.00 89.75 77 THR A C 1
ATOM 632 O O . THR A 1 77 ? 23.057 3.511 -23.938 1.00 89.75 77 THR A O 1
ATOM 635 N N . GLN A 1 78 ? 23.270 1.919 -22.375 1.00 88.44 78 GLN A N 1
ATOM 636 C CA . GLN A 1 78 ? 24.712 2.105 -22.205 1.00 88.44 78 GLN A CA 1
ATOM 637 C C . GLN A 1 78 ? 25.478 1.819 -23.500 1.00 88.44 78 GLN A C 1
ATOM 639 O O . GLN A 1 78 ? 26.348 2.610 -23.872 1.00 88.44 78 GLN A O 1
ATOM 644 N N . ALA A 1 79 ? 25.133 0.743 -24.213 1.00 89.50 79 ALA A N 1
ATOM 645 C CA . ALA A 1 79 ? 25.732 0.426 -25.506 1.00 89.50 79 ALA A CA 1
ATOM 646 C C . ALA A 1 79 ? 25.526 1.569 -26.517 1.00 89.50 79 ALA A C 1
ATOM 648 O O . ALA A 1 79 ? 26.491 2.044 -27.120 1.00 89.50 79 ALA A O 1
ATOM 649 N N . ILE A 1 80 ? 24.296 2.083 -26.621 1.00 89.88 80 ILE A N 1
ATOM 650 C CA . ILE A 1 80 ? 23.940 3.178 -27.535 1.00 89.88 80 ILE A CA 1
ATOM 651 C C . ILE A 1 80 ? 24.637 4.490 -27.152 1.00 89.88 80 ILE A C 1
ATOM 653 O O . ILE A 1 80 ? 25.152 5.189 -28.029 1.00 89.88 80 ILE A O 1
ATOM 657 N N . ILE A 1 81 ? 24.694 4.832 -25.861 1.00 88.06 81 ILE A N 1
ATOM 658 C CA . ILE A 1 81 ? 25.375 6.041 -25.375 1.00 88.06 81 ILE A CA 1
ATOM 659 C C . ILE A 1 81 ? 26.867 5.993 -25.711 1.00 88.06 81 ILE A C 1
ATOM 661 O O . ILE A 1 81 ? 27.420 6.999 -26.162 1.00 88.06 81 ILE A O 1
ATOM 665 N N . LEU A 1 82 ? 27.517 4.845 -25.494 1.00 87.69 82 LEU A N 1
ATOM 666 C CA . LEU A 1 82 ? 28.944 4.667 -25.761 1.00 87.69 82 LEU A CA 1
ATOM 667 C C . LEU A 1 82 ? 29.262 4.754 -27.256 1.00 87.69 82 LEU A C 1
ATOM 669 O O . LEU A 1 82 ? 30.258 5.376 -27.624 1.00 87.69 82 LEU A O 1
ATOM 673 N N . GLU A 1 83 ? 28.421 4.168 -28.108 1.00 89.19 83 GLU A N 1
ATOM 674 C CA . GLU A 1 83 ? 28.593 4.205 -29.562 1.00 89.19 83 GLU A CA 1
ATOM 675 C C . GLU A 1 83 ? 28.400 5.618 -30.133 1.00 89.19 83 GLU A C 1
ATOM 677 O O . GLU A 1 83 ? 29.191 6.068 -30.964 1.00 89.19 83 GLU A O 1
ATOM 682 N N . ASN A 1 84 ? 27.389 6.344 -29.648 1.00 87.00 84 ASN A N 1
ATOM 683 C CA . ASN A 1 84 ? 26.996 7.645 -30.196 1.00 87.00 84 ASN A CA 1
ATOM 684 C C . ASN A 1 84 ? 27.644 8.843 -29.477 1.00 87.00 84 ASN A C 1
ATOM 686 O O . ASN A 1 84 ? 27.510 9.981 -29.924 1.00 87.00 84 ASN A O 1
ATOM 690 N N . GLY A 1 85 ? 28.359 8.617 -28.369 1.00 87.44 85 GLY A N 1
ATOM 691 C CA . GLY A 1 85 ? 29.026 9.677 -27.607 1.00 87.44 85 GLY A CA 1
ATOM 692 C C . GLY A 1 85 ? 28.059 10.696 -26.994 1.00 87.44 85 GLY A C 1
ATOM 693 O O . GLY A 1 85 ? 28.391 11.879 -26.892 1.00 87.44 85 GLY A O 1
ATOM 694 N N . LEU A 1 86 ? 26.857 10.252 -26.614 1.00 85.50 86 LEU A N 1
ATOM 695 C CA . LEU A 1 86 ? 25.812 11.100 -26.031 1.00 85.50 86 LEU A CA 1
ATOM 696 C C . LEU A 1 86 ? 26.231 11.604 -24.645 1.00 85.50 86 LEU A C 1
ATOM 698 O O . LEU A 1 86 ? 26.918 10.886 -23.921 1.00 85.50 86 LEU A O 1
ATOM 702 N N . VAL A 1 87 ? 25.804 12.809 -24.246 1.00 83.94 87 VAL A N 1
ATOM 703 C CA . VAL A 1 87 ? 26.130 13.416 -22.937 1.00 83.94 87 VAL A CA 1
ATOM 704 C C . VAL A 1 87 ? 24.965 14.229 -22.361 1.00 83.94 87 VAL A C 1
ATOM 706 O O . VAL A 1 87 ? 24.168 14.796 -23.109 1.00 83.94 87 VAL A O 1
ATOM 709 N N . GLY A 1 88 ? 24.903 14.329 -21.028 1.00 83.00 88 GLY A N 1
ATOM 710 C CA . GLY A 1 88 ? 23.923 15.154 -20.306 1.00 83.00 88 GLY A CA 1
ATOM 711 C C . GLY A 1 88 ? 22.478 14.693 -20.515 1.00 83.00 88 GLY A C 1
ATOM 712 O O . GLY A 1 88 ? 22.235 13.508 -20.718 1.00 83.00 88 GLY A O 1
ATOM 713 N N . ASP A 1 89 ? 21.533 15.635 -20.536 1.00 83.88 89 ASP A N 1
ATOM 714 C CA . ASP A 1 89 ? 20.087 15.373 -20.669 1.00 83.88 89 ASP A CA 1
ATOM 715 C C . ASP A 1 89 ? 19.704 14.533 -21.903 1.00 83.88 89 ASP A C 1
ATOM 717 O O . ASP A 1 89 ? 18.652 13.896 -21.925 1.00 83.88 89 ASP A O 1
ATOM 721 N N . ILE A 1 90 ? 20.541 14.512 -22.947 1.00 85.56 90 ILE A N 1
ATOM 722 C CA . ILE A 1 90 ? 20.306 13.673 -24.131 1.00 85.56 90 ILE A CA 1
ATOM 723 C C . ILE A 1 90 ? 20.379 12.185 -23.762 1.00 85.56 90 ILE A C 1
ATOM 725 O O . ILE A 1 90 ? 19.578 11.402 -24.266 1.00 85.56 90 ILE A O 1
ATOM 729 N N . GLN A 1 91 ? 21.290 11.794 -22.863 1.00 85.75 91 GLN A N 1
ATOM 730 C CA . GLN A 1 91 ? 21.399 10.409 -22.390 1.00 85.75 91 GLN A CA 1
ATOM 731 C C . GLN A 1 91 ? 20.115 9.965 -21.683 1.00 85.75 91 GLN A C 1
ATOM 733 O O . GLN A 1 91 ? 19.600 8.888 -21.963 1.00 85.75 91 GLN A O 1
ATOM 738 N N . GLU A 1 92 ? 19.576 10.818 -20.812 1.00 83.62 92 GLU A N 1
ATOM 739 C CA . GLU A 1 92 ? 18.338 10.551 -20.075 1.00 83.62 92 GLU A CA 1
ATOM 740 C C . GLU A 1 92 ? 17.128 10.455 -21.013 1.00 83.62 92 GLU A C 1
ATOM 742 O O . GLU A 1 92 ? 16.325 9.536 -20.892 1.00 83.62 92 GLU A O 1
ATOM 747 N N . LYS A 1 93 ? 17.018 11.353 -22.002 1.00 88.19 93 LYS A N 1
ATOM 748 C CA . LYS A 1 93 ? 15.958 11.275 -23.021 1.00 88.19 93 LYS A CA 1
ATOM 749 C C . LYS A 1 93 ? 16.017 9.977 -23.818 1.00 88.19 93 LYS A C 1
ATOM 751 O O . LYS A 1 93 ? 14.985 9.345 -24.029 1.00 88.19 93 LYS A O 1
ATOM 756 N N . VAL A 1 94 ? 17.212 9.586 -24.265 1.00 90.50 94 VAL A N 1
ATOM 757 C CA . VAL A 1 94 ? 17.412 8.332 -25.003 1.00 90.50 94 VAL A CA 1
ATOM 758 C C . VAL A 1 94 ? 17.066 7.134 -24.125 1.00 90.50 94 VAL A C 1
ATOM 760 O O . VAL A 1 94 ? 16.374 6.237 -24.596 1.00 90.50 94 VAL A O 1
ATOM 763 N N . TYR A 1 95 ? 17.459 7.150 -22.849 1.00 89.38 95 TYR A N 1
ATOM 764 C CA . TYR A 1 95 ? 17.074 6.120 -21.887 1.00 89.38 95 TYR A CA 1
ATOM 765 C C . TYR A 1 95 ? 15.551 5.954 -21.800 1.00 89.38 95 TYR A C 1
ATOM 767 O O . TYR A 1 95 ? 15.066 4.847 -22.000 1.00 89.38 95 TYR A O 1
ATOM 775 N N . LEU A 1 96 ? 14.788 7.032 -21.574 1.00 89.69 96 LEU A N 1
ATOM 776 C CA . LEU A 1 96 ? 13.324 6.953 -21.436 1.00 89.69 96 LEU A CA 1
ATOM 777 C C . LEU A 1 96 ? 12.646 6.394 -22.697 1.00 89.69 96 LEU A C 1
ATOM 779 O O . LEU A 1 96 ? 11.731 5.576 -22.612 1.00 89.69 96 LEU A O 1
ATOM 783 N N . LEU A 1 97 ? 13.132 6.788 -23.877 1.00 92.88 97 LEU A N 1
ATOM 784 C CA . LEU A 1 97 ? 12.634 6.274 -25.154 1.00 92.88 97 LEU A CA 1
ATOM 785 C C . LEU A 1 97 ? 12.938 4.783 -25.336 1.00 92.88 97 LEU A C 1
ATOM 787 O O . LEU A 1 97 ? 12.059 4.019 -25.737 1.00 92.88 97 LEU A O 1
ATOM 791 N N . LEU A 1 98 ? 14.170 4.359 -25.043 1.00 93.00 98 LEU A N 1
ATOM 792 C CA . LEU A 1 98 ? 14.580 2.958 -25.147 1.00 93.00 98 LEU A CA 1
ATOM 793 C C . LEU A 1 98 ? 13.883 2.079 -24.111 1.00 93.00 98 LEU A C 1
ATOM 795 O O . LEU A 1 98 ? 13.503 0.957 -24.436 1.00 93.00 98 LEU A O 1
ATOM 799 N N . PHE A 1 99 ? 13.679 2.593 -22.901 1.00 91.62 99 PHE A N 1
ATOM 800 C CA . PHE A 1 99 ? 12.951 1.929 -21.828 1.00 91.62 99 PHE A CA 1
ATOM 801 C C . PHE A 1 99 ? 11.513 1.616 -22.252 1.00 91.62 99 PHE A C 1
ATOM 803 O O . PHE A 1 99 ? 11.072 0.468 -22.179 1.00 91.62 99 PHE A O 1
ATOM 810 N N . GLU A 1 100 ? 10.809 2.606 -22.805 1.00 92.69 100 GLU A N 1
ATOM 811 C CA . GLU A 1 100 ? 9.446 2.415 -23.296 1.00 92.69 100 GLU A CA 1
ATOM 812 C C . GLU A 1 100 ? 9.385 1.464 -24.503 1.00 92.69 100 GLU A C 1
ATOM 814 O O . GLU A 1 100 ? 8.479 0.635 -24.612 1.00 92.69 100 GLU A O 1
ATOM 819 N N . LEU A 1 101 ? 10.357 1.544 -25.417 1.00 94.88 101 LEU A N 1
ATOM 820 C CA . LEU A 1 101 ? 10.449 0.604 -26.535 1.00 94.88 101 LEU A CA 1
ATOM 821 C C . LEU A 1 101 ? 10.705 -0.828 -26.058 1.00 94.88 101 LEU A C 1
ATOM 823 O O . LEU A 1 101 ? 10.081 -1.751 -26.581 1.00 94.88 101 LEU A O 1
ATOM 827 N N . TRP A 1 102 ? 11.564 -1.013 -25.054 1.00 94.75 102 TRP A N 1
ATOM 828 C CA . TRP A 1 102 ? 11.843 -2.314 -24.452 1.00 94.75 102 TRP A CA 1
ATOM 829 C C . TRP A 1 102 ? 10.583 -2.930 -23.858 1.00 94.75 102 TRP A C 1
ATOM 831 O O . TRP A 1 102 ? 10.231 -4.055 -24.208 1.00 94.75 102 TRP A O 1
ATOM 841 N N . ARG A 1 103 ? 9.844 -2.152 -23.056 1.00 91.81 103 ARG A N 1
ATOM 842 C CA . ARG A 1 103 ? 8.566 -2.560 -22.456 1.00 91.81 103 ARG A CA 1
ATOM 843 C C . ARG A 1 103 ? 7.579 -3.105 -23.493 1.00 91.81 103 ARG A C 1
ATOM 845 O O . ARG A 1 103 ? 6.888 -4.086 -23.240 1.00 91.81 103 ARG A O 1
ATOM 852 N N . ARG A 1 104 ? 7.519 -2.479 -24.673 1.00 93.44 104 ARG A N 1
ATOM 853 C CA . ARG A 1 104 ? 6.576 -2.843 -25.746 1.00 93.44 104 ARG A CA 1
ATOM 854 C C . ARG A 1 104 ? 7.048 -3.978 -26.643 1.00 93.44 104 ARG A C 1
ATOM 856 O O . ARG A 1 104 ? 6.218 -4.715 -27.171 1.00 93.44 104 ARG A O 1
ATOM 863 N N . LEU A 1 105 ? 8.348 -4.048 -26.918 1.00 94.50 105 LEU A N 1
ATOM 864 C CA . LEU A 1 105 ? 8.901 -4.923 -27.953 1.00 94.50 105 LEU A CA 1
ATOM 865 C C . LEU A 1 105 ? 9.546 -6.192 -27.403 1.00 94.50 105 LEU A C 1
ATOM 867 O O . LEU A 1 105 ? 9.710 -7.129 -28.180 1.00 94.50 105 LEU A O 1
ATOM 871 N N . VAL A 1 106 ? 9.886 -6.218 -26.112 1.00 94.19 106 VAL A N 1
ATOM 872 C CA . VAL A 1 106 ? 10.583 -7.331 -25.446 1.00 94.19 106 VAL A CA 1
ATOM 873 C C . VAL A 1 106 ? 9.912 -7.672 -24.101 1.00 94.19 106 VAL A C 1
ATOM 875 O O . VAL A 1 106 ? 10.582 -7.719 -23.064 1.00 94.19 106 VAL A O 1
ATOM 878 N N . PRO A 1 107 ? 8.580 -7.882 -24.061 1.00 89.75 107 PRO A N 1
ATOM 879 C CA . PRO A 1 107 ? 7.866 -8.146 -22.808 1.00 89.75 107 PRO A CA 1
ATOM 880 C C . PRO A 1 107 ? 8.350 -9.419 -22.092 1.00 89.75 107 PRO A C 1
ATOM 882 O O . PRO A 1 107 ? 8.214 -9.539 -20.879 1.00 89.75 107 PRO A O 1
ATOM 885 N N . GLU A 1 108 ? 8.950 -10.367 -22.814 1.00 87.69 108 GLU A N 1
ATOM 886 C CA . GLU A 1 108 ? 9.509 -11.601 -22.263 1.00 87.69 108 GLU A CA 1
ATOM 887 C C . GLU A 1 108 ? 10.825 -11.409 -21.489 1.00 87.69 108 GLU A C 1
ATOM 889 O O . GLU A 1 108 ? 11.210 -12.293 -20.720 1.00 87.69 108 GLU A O 1
ATOM 894 N N . LYS A 1 109 ? 11.516 -10.272 -21.671 1.00 88.62 109 LYS A N 1
ATOM 895 C CA . LYS A 1 109 ? 12.719 -9.891 -20.913 1.00 88.62 109 LYS A CA 1
ATOM 896 C C . LYS A 1 109 ? 12.403 -8.738 -19.958 1.00 88.62 109 LYS A C 1
ATOM 898 O O . LYS A 1 109 ? 12.971 -7.648 -20.067 1.00 88.62 109 LYS A O 1
ATOM 903 N N . GLN A 1 110 ? 11.481 -8.969 -19.025 1.00 85.38 110 GLN A N 1
ATOM 904 C CA . GLN A 1 110 ? 11.174 -7.990 -17.984 1.00 85.38 110 GLN A CA 1
ATOM 905 C C . GLN A 1 110 ? 12.405 -7.778 -17.092 1.00 85.38 110 GLN A C 1
ATOM 907 O O . GLN A 1 110 ? 12.873 -8.708 -16.436 1.00 85.38 110 GLN A O 1
ATOM 912 N N . SER A 1 111 ? 12.944 -6.556 -17.086 1.00 87.31 111 SER A N 1
ATOM 913 C CA . SER A 1 111 ? 13.981 -6.148 -16.137 1.00 87.31 111 SER A CA 1
ATOM 914 C C . SER A 1 111 ? 13.347 -5.671 -14.830 1.00 87.31 111 SER A C 1
ATOM 916 O O . SER A 1 111 ? 12.163 -5.335 -14.787 1.00 87.31 111 SER A O 1
ATOM 918 N N . PHE A 1 112 ? 14.144 -5.589 -13.764 1.00 84.62 112 PHE A N 1
ATOM 919 C CA . PHE A 1 112 ? 13.682 -5.078 -12.472 1.00 84.62 112 PHE A CA 1
ATOM 920 C C . PHE A 1 112 ? 13.078 -3.674 -12.570 1.00 84.62 112 PHE A C 1
ATOM 922 O O . PHE A 1 112 ? 12.038 -3.406 -11.986 1.00 84.62 112 PHE A O 1
ATOM 929 N N . SER A 1 113 ? 13.683 -2.791 -13.364 1.00 83.88 113 SER A N 1
ATOM 930 C CA . SER A 1 113 ? 13.174 -1.431 -13.536 1.00 83.88 113 SER A CA 1
ATOM 931 C C . SER A 1 113 ? 11.873 -1.382 -14.331 1.00 83.88 113 SER A C 1
ATOM 933 O O . SER A 1 113 ? 11.012 -0.579 -13.999 1.00 83.88 113 SER A O 1
ATOM 935 N N . ILE A 1 114 ? 11.690 -2.261 -15.324 1.00 87.19 114 ILE A N 1
ATOM 936 C CA . ILE A 1 114 ? 10.402 -2.403 -16.025 1.00 87.19 114 ILE A CA 1
ATOM 937 C C . ILE A 1 114 ? 9.327 -2.918 -15.062 1.00 87.19 114 ILE A C 1
ATOM 939 O O . ILE A 1 114 ? 8.193 -2.458 -15.116 1.00 87.19 114 ILE A O 1
ATOM 943 N N . PHE A 1 115 ? 9.682 -3.854 -14.177 1.00 90.88 115 PHE A N 1
ATOM 944 C CA . PHE A 1 115 ? 8.776 -4.345 -13.143 1.00 90.88 115 PHE A CA 1
ATOM 945 C C . PHE A 1 115 ? 8.373 -3.236 -12.157 1.00 90.88 115 PHE A C 1
ATOM 947 O O . PHE A 1 115 ? 7.182 -3.022 -11.973 1.00 90.88 115 PHE A O 1
ATOM 954 N N . CYS A 1 116 ? 9.327 -2.498 -11.578 1.00 89.19 116 CYS A N 1
ATOM 955 C CA . CYS A 1 116 ? 9.023 -1.408 -10.643 1.00 89.19 116 CYS A CA 1
ATOM 956 C C . CYS A 1 116 ? 8.199 -0.290 -11.299 1.00 89.19 116 CYS A C 1
ATOM 958 O O . CYS A 1 116 ? 7.258 0.201 -10.688 1.00 89.19 116 CYS A O 1
ATOM 960 N N . ASP A 1 117 ? 8.499 0.073 -12.552 1.00 87.56 117 ASP A N 1
ATOM 961 C CA . ASP A 1 117 ? 7.692 1.048 -13.298 1.00 87.56 117 ASP A CA 1
ATOM 962 C C . ASP A 1 117 ? 6.254 0.574 -13.521 1.00 87.56 117 ASP A C 1
ATOM 964 O O . ASP A 1 117 ? 5.311 1.357 -13.417 1.00 87.56 117 ASP A O 1
ATOM 968 N N . GLU A 1 118 ? 6.074 -0.713 -13.820 1.00 90.81 118 GLU A N 1
ATOM 969 C CA . GLU A 1 118 ? 4.741 -1.283 -13.960 1.00 90.81 118 GLU A CA 1
ATOM 970 C C . GLU A 1 118 ? 4.005 -1.342 -12.623 1.00 90.81 118 GLU A C 1
ATOM 972 O O . GLU A 1 118 ? 2.842 -0.956 -12.574 1.00 90.81 118 GLU A O 1
ATOM 977 N N . LEU A 1 119 ? 4.680 -1.736 -11.541 1.00 92.31 119 LEU A N 1
ATOM 978 C CA . LEU A 1 119 ? 4.118 -1.722 -10.193 1.00 92.31 119 LEU A CA 1
ATOM 979 C C . LEU A 1 119 ? 3.640 -0.316 -9.813 1.00 92.31 119 LEU A C 1
ATOM 981 O O . LEU A 1 119 ? 2.474 -0.150 -9.470 1.00 92.31 119 LEU A O 1
ATOM 985 N N . ASP A 1 120 ? 4.492 0.700 -9.960 1.00 90.19 120 ASP A N 1
ATOM 986 C CA . ASP A 1 120 ? 4.127 2.094 -9.692 1.00 90.19 120 ASP A CA 1
ATOM 987 C C . ASP A 1 120 ? 2.923 2.548 -10.517 1.00 90.19 120 ASP A C 1
ATOM 989 O O . ASP A 1 120 ? 2.030 3.220 -10.005 1.00 90.19 120 ASP A O 1
ATOM 993 N N . HIS A 1 121 ? 2.883 2.186 -11.799 1.00 89.19 121 HIS A N 1
ATOM 994 C CA . HIS A 1 121 ? 1.762 2.540 -12.655 1.00 89.19 121 HIS A CA 1
ATOM 995 C C . HIS A 1 121 ? 0.455 1.877 -12.215 1.00 89.19 121 HIS A C 1
ATOM 997 O O . HIS A 1 121 ? -0.586 2.530 -12.224 1.00 89.19 121 HIS A O 1
ATOM 1003 N N . GLN A 1 122 ? 0.493 0.597 -11.843 1.00 92.25 122 GLN A N 1
ATOM 1004 C CA . GLN A 1 122 ? -0.699 -0.113 -11.383 1.00 92.25 122 GLN A CA 1
ATOM 1005 C C . GLN A 1 122 ? -1.188 0.427 -10.033 1.00 92.25 122 GLN A C 1
ATOM 1007 O O . GLN A 1 122 ? -2.395 0.571 -9.849 1.00 92.25 122 GLN A O 1
ATOM 1012 N N . ILE A 1 123 ? -0.274 0.803 -9.132 1.00 92.31 123 ILE A N 1
ATOM 1013 C CA . ILE A 1 123 ? -0.609 1.480 -7.870 1.00 92.31 123 ILE A CA 1
ATOM 1014 C C . ILE A 1 123 ? -1.265 2.845 -8.141 1.00 92.31 123 ILE A C 1
ATOM 1016 O O . ILE A 1 123 ? -2.308 3.154 -7.568 1.00 92.31 123 ILE A O 1
ATOM 1020 N N . ASP A 1 124 ? -0.714 3.640 -9.063 1.00 89.06 124 ASP A N 1
ATOM 1021 C CA . ASP A 1 124 ? -1.284 4.940 -9.446 1.00 89.06 124 ASP A CA 1
ATOM 1022 C C . ASP A 1 124 ? -2.706 4.791 -10.014 1.00 89.06 124 ASP A C 1
ATOM 1024 O O . ASP A 1 124 ? -3.618 5.528 -9.633 1.00 89.06 124 ASP A O 1
ATOM 1028 N N . LEU A 1 125 ? -2.930 3.802 -10.888 1.00 90.06 125 LEU A N 1
ATOM 1029 C CA . LEU A 1 125 ? -4.265 3.496 -11.409 1.00 90.06 125 LEU A CA 1
ATOM 1030 C C . LEU A 1 125 ? -5.227 3.052 -10.304 1.00 90.06 125 LEU A C 1
ATOM 1032 O O . LEU A 1 125 ? -6.394 3.448 -10.337 1.00 90.06 125 LEU A O 1
ATOM 1036 N N . TYR A 1 126 ? -4.742 2.259 -9.344 1.00 91.94 126 TYR A N 1
ATOM 1037 C CA . TYR A 1 126 ? -5.505 1.786 -8.191 1.00 91.94 126 TYR A CA 1
ATOM 1038 C C . TYR A 1 126 ? -6.027 2.938 -7.341 1.00 91.94 126 TYR A C 1
ATOM 1040 O O . TYR A 1 126 ? -7.238 3.085 -7.179 1.00 91.94 126 TYR A O 1
ATOM 1048 N N . TYR A 1 127 ? -5.131 3.810 -6.880 1.00 89.50 127 TYR A N 1
ATOM 1049 C CA . TYR A 1 127 ? -5.497 4.921 -6.004 1.00 89.50 127 TYR A CA 1
ATOM 1050 C C . TYR A 1 127 ? -6.388 5.973 -6.667 1.00 89.50 127 TYR A C 1
ATOM 1052 O O . TYR A 1 127 ? -7.151 6.650 -5.982 1.00 89.50 127 TYR A O 1
ATOM 1060 N N . HIS A 1 128 ? -6.337 6.102 -7.993 1.00 87.00 128 HIS A N 1
ATOM 1061 C CA . HIS A 1 128 ? -7.183 7.040 -8.733 1.00 87.00 128 HIS A CA 1
ATOM 1062 C C . HIS A 1 128 ? -8.468 6.408 -9.295 1.00 87.00 128 HIS A C 1
ATOM 1064 O O . HIS A 1 128 ? -9.100 7.014 -10.160 1.00 87.00 128 HIS A O 1
ATOM 1070 N N . GLU A 1 129 ? -8.844 5.204 -8.840 1.00 81.38 129 GLU A N 1
ATOM 1071 C CA . GLU A 1 129 ? -10.028 4.449 -9.293 1.00 81.38 129 GLU A CA 1
ATOM 1072 C C . GLU A 1 129 ? -10.093 4.254 -10.824 1.00 81.38 129 GLU A C 1
ATOM 1074 O O . GLU A 1 129 ? -11.159 4.079 -11.415 1.00 81.38 129 GLU A O 1
ATOM 1079 N N . ASN A 1 130 ? -8.936 4.262 -11.489 1.00 80.69 130 ASN A N 1
ATOM 1080 C CA . ASN A 1 130 ? -8.810 4.144 -12.943 1.00 80.69 130 ASN A CA 1
ATOM 1081 C C . ASN A 1 130 ? -8.435 2.720 -13.380 1.00 80.69 130 ASN A C 1
ATOM 1083 O O . ASN A 1 130 ? -7.951 2.508 -14.493 1.00 80.69 130 ASN A O 1
ATOM 1087 N N . VAL A 1 131 ? -8.642 1.727 -12.512 1.00 76.50 131 VAL A N 1
ATOM 1088 C CA . VAL A 1 131 ? -8.355 0.324 -12.818 1.00 76.50 131 VAL A CA 1
ATOM 1089 C C . VAL A 1 131 ? -9.439 -0.228 -13.737 1.00 76.50 131 VAL A C 1
ATOM 1091 O O . VAL A 1 131 ? -10.531 -0.588 -13.304 1.00 76.50 131 VAL A O 1
ATOM 1094 N N . GLU A 1 132 ? -9.131 -0.324 -15.030 1.00 75.50 132 GLU A N 1
ATOM 1095 C CA . GLU A 1 132 ? -10.026 -0.963 -16.002 1.00 75.50 132 GLU A CA 1
ATOM 1096 C C . GLU A 1 132 ? -10.068 -2.492 -15.833 1.00 75.50 132 GLU A C 1
ATOM 1098 O O . GLU A 1 132 ? -11.097 -3.117 -16.098 1.00 75.50 132 GLU A O 1
ATOM 1103 N N . ASN A 1 133 ? -8.955 -3.096 -15.396 1.00 80.56 133 ASN A N 1
ATOM 1104 C CA . ASN A 1 133 ? -8.833 -4.533 -15.165 1.00 80.56 133 ASN A CA 1
ATOM 1105 C C . ASN A 1 133 ? -7.981 -4.837 -13.922 1.00 80.56 133 ASN A C 1
ATOM 1107 O O . ASN A 1 133 ? -6.761 -4.690 -13.947 1.00 80.56 133 ASN A O 1
ATOM 1111 N N . VAL A 1 134 ? -8.633 -5.319 -12.862 1.00 85.44 134 VAL A N 1
ATOM 1112 C CA . VAL A 1 134 ? -7.993 -5.676 -11.584 1.00 85.44 134 VAL A CA 1
ATOM 1113 C C . VAL A 1 134 ? -7.026 -6.857 -11.730 1.00 85.44 134 VAL A C 1
ATOM 1115 O O . VAL A 1 134 ? -6.050 -6.925 -10.988 1.00 85.44 134 VAL A O 1
ATOM 1118 N N . GLU A 1 135 ? -7.231 -7.742 -12.713 1.00 89.62 135 GLU A N 1
ATOM 1119 C CA . GLU A 1 135 ? -6.343 -8.892 -12.951 1.00 89.62 135 GLU A CA 1
ATOM 1120 C C . GLU A 1 135 ? -4.906 -8.449 -13.250 1.00 89.62 135 GLU A C 1
ATOM 1122 O O . GLU A 1 135 ? -3.965 -9.095 -12.812 1.00 89.62 135 GLU A O 1
ATOM 1127 N N . VAL A 1 136 ? -4.712 -7.309 -13.926 1.00 90.50 136 VAL A N 1
ATOM 1128 C CA . VAL A 1 136 ? -3.364 -6.807 -14.251 1.00 90.50 136 VAL A CA 1
ATOM 1129 C C . VAL A 1 136 ? -2.605 -6.407 -12.986 1.00 90.50 136 VAL A C 1
ATOM 1131 O O . VAL A 1 136 ? -1.413 -6.691 -12.853 1.00 90.50 136 VAL A O 1
ATOM 1134 N N . LEU A 1 137 ? -3.296 -5.774 -12.035 1.00 93.00 137 LEU A N 1
ATOM 1135 C CA . LEU A 1 137 ? -2.710 -5.430 -10.746 1.00 93.00 137 LEU A CA 1
ATOM 1136 C C . LEU A 1 137 ? -2.425 -6.692 -9.924 1.00 93.00 137 LEU A C 1
ATOM 1138 O O . LEU A 1 137 ? -1.334 -6.819 -9.376 1.00 93.00 137 LEU A O 1
ATOM 1142 N N . GLN A 1 138 ? -3.363 -7.642 -9.883 1.00 93.75 138 GLN A N 1
ATOM 1143 C CA . GLN A 1 138 ? -3.175 -8.923 -9.194 1.00 93.75 138 GLN A CA 1
ATOM 1144 C C . GLN A 1 138 ? -1.981 -9.701 -9.759 1.00 93.75 138 GLN A C 1
ATOM 1146 O O . GLN A 1 138 ? -1.125 -10.131 -8.993 1.00 93.75 138 GLN A O 1
ATOM 1151 N N . ASP A 1 139 ? -1.856 -9.793 -11.085 1.00 93.69 139 ASP A N 1
ATOM 1152 C CA . ASP A 1 139 ? -0.706 -10.406 -11.756 1.00 93.69 139 ASP A CA 1
ATOM 1153 C C . ASP A 1 139 ? 0.602 -9.685 -11.398 1.00 93.69 139 ASP A C 1
ATOM 1155 O O . ASP A 1 139 ? 1.641 -10.317 -11.203 1.00 93.69 139 ASP A O 1
ATOM 1159 N N . THR A 1 140 ? 0.571 -8.355 -11.288 1.00 94.31 140 THR A N 1
ATOM 1160 C CA . THR A 1 140 ? 1.743 -7.555 -10.904 1.00 94.31 140 THR A CA 1
ATOM 1161 C C . THR A 1 140 ? 2.158 -7.828 -9.455 1.00 94.31 140 THR A C 1
ATOM 1163 O O . THR A 1 140 ? 3.345 -8.026 -9.192 1.00 94.31 140 THR A O 1
ATOM 1166 N N . VAL A 1 141 ? 1.200 -7.919 -8.529 1.00 95.81 141 VAL A N 1
ATOM 1167 C CA . VAL A 1 141 ? 1.445 -8.282 -7.123 1.00 95.81 141 VAL A CA 1
ATOM 1168 C C . VAL A 1 141 ? 1.946 -9.726 -7.003 1.00 95.81 141 VAL A C 1
ATOM 1170 O O . VAL A 1 141 ? 2.937 -9.967 -6.318 1.00 95.81 141 VAL A O 1
ATOM 1173 N N . ALA A 1 142 ? 1.354 -10.674 -7.731 1.00 94.81 142 ALA A N 1
ATOM 1174 C CA . ALA A 1 142 ? 1.807 -12.065 -7.751 1.00 94.81 142 ALA A CA 1
ATOM 1175 C C . ALA A 1 142 ? 3.238 -12.193 -8.304 1.00 94.81 142 ALA A C 1
ATOM 1177 O O . ALA A 1 142 ? 4.077 -12.901 -7.747 1.00 94.81 142 ALA A O 1
ATOM 1178 N N . ASN A 1 143 ? 3.566 -11.450 -9.367 1.00 93.50 143 ASN A N 1
ATOM 1179 C CA . ASN A 1 143 ? 4.936 -11.377 -9.878 1.00 93.50 143 ASN A CA 1
ATOM 1180 C C . ASN A 1 143 ? 5.902 -10.797 -8.837 1.00 93.50 143 ASN A C 1
ATOM 1182 O O . ASN A 1 143 ? 7.045 -11.248 -8.758 1.00 93.50 143 ASN A O 1
ATOM 1186 N N . MET A 1 144 ? 5.457 -9.840 -8.014 1.00 95.69 144 MET A N 1
ATOM 1187 C CA . MET A 1 144 ? 6.254 -9.332 -6.899 1.00 95.69 144 MET A CA 1
ATOM 1188 C C . MET A 1 144 ? 6.590 -10.439 -5.897 1.00 95.69 144 MET A C 1
ATOM 1190 O O . MET A 1 144 ? 7.762 -10.597 -5.560 1.00 95.69 144 MET A O 1
ATOM 1194 N N . ALA A 1 145 ? 5.594 -11.220 -5.466 1.00 94.75 145 ALA A N 1
ATOM 1195 C CA . ALA A 1 145 ? 5.792 -12.340 -4.545 1.00 94.75 145 ALA A CA 1
ATOM 1196 C C . ALA A 1 145 ? 6.798 -13.359 -5.110 1.00 94.75 145 ALA A C 1
ATOM 1198 O O . ALA A 1 145 ? 7.761 -13.722 -4.437 1.00 94.75 145 ALA A O 1
ATOM 1199 N N . VAL A 1 146 ? 6.677 -13.712 -6.397 1.00 94.25 146 VAL A N 1
ATOM 1200 C CA . VAL A 1 146 ? 7.633 -14.601 -7.083 1.00 94.25 146 VAL A CA 1
ATOM 1201 C C . VAL A 1 146 ? 9.055 -14.031 -7.081 1.00 94.25 146 VAL A C 1
ATOM 1203 O O . VAL A 1 146 ? 10.010 -14.762 -6.824 1.00 94.25 146 VAL A O 1
ATOM 1206 N N . ILE A 1 147 ? 9.227 -12.733 -7.359 1.00 91.69 147 ILE A N 1
ATOM 1207 C CA . ILE A 1 147 ? 10.547 -12.083 -7.327 1.00 91.69 147 ILE A CA 1
ATOM 1208 C C . ILE A 1 147 ? 11.133 -12.131 -5.913 1.00 91.69 147 ILE A C 1
ATOM 1210 O O . ILE A 1 147 ? 12.325 -12.404 -5.752 1.00 91.69 147 ILE A O 1
ATOM 1214 N N . LEU A 1 148 ? 10.322 -11.851 -4.896 1.00 93.94 148 LEU A N 1
ATOM 1215 C CA . LEU A 1 148 ? 10.740 -11.879 -3.499 1.00 93.94 148 LEU A CA 1
ATOM 1216 C C . LEU A 1 148 ? 11.206 -13.283 -3.083 1.00 93.94 148 LEU A C 1
ATOM 1218 O O . LEU A 1 148 ? 12.325 -13.428 -2.577 1.00 93.94 148 LEU A O 1
ATOM 1222 N N . ASP A 1 149 ? 10.413 -14.308 -3.391 1.00 93.88 149 ASP A N 1
ATOM 1223 C CA . ASP A 1 149 ? 10.712 -15.707 -3.077 1.00 93.88 149 ASP A CA 1
ATOM 1224 C C . ASP A 1 149 ? 11.964 -16.208 -3.805 1.00 93.88 149 ASP A C 1
ATOM 1226 O O . ASP A 1 149 ? 12.878 -16.727 -3.162 1.00 93.88 149 ASP A O 1
ATOM 1230 N N . ASP A 1 150 ? 12.086 -15.961 -5.116 1.00 92.88 150 ASP A N 1
ATOM 1231 C CA . ASP A 1 150 ? 13.249 -16.377 -5.917 1.00 92.88 150 ASP A CA 1
ATOM 1232 C C . ASP A 1 150 ? 14.574 -15.825 -5.345 1.00 92.88 150 ASP A C 1
ATOM 1234 O O . ASP A 1 150 ? 15.623 -16.476 -5.434 1.00 92.88 150 ASP A O 1
ATOM 1238 N N . ASN A 1 151 ? 14.560 -14.611 -4.781 1.00 89.50 151 ASN A N 1
ATOM 1239 C CA . ASN A 1 151 ? 15.744 -13.978 -4.188 1.00 89.50 151 ASN A CA 1
ATOM 1240 C C . ASN A 1 151 ? 16.006 -14.442 -2.748 1.00 89.50 151 ASN A C 1
ATOM 1242 O O . ASN A 1 151 ? 17.172 -14.564 -2.343 1.00 89.50 151 ASN A O 1
ATOM 1246 N N . THR A 1 152 ? 14.949 -14.721 -1.987 1.00 91.94 152 THR A N 1
ATOM 1247 C CA . THR A 1 152 ? 15.040 -15.300 -0.640 1.00 91.94 152 THR A CA 1
ATOM 1248 C C . THR A 1 152 ? 15.584 -16.725 -0.689 1.00 91.94 152 THR A C 1
ATOM 1250 O O . THR A 1 152 ? 16.513 -17.054 0.052 1.00 91.94 152 THR A O 1
ATOM 1253 N N . ASP A 1 153 ? 15.120 -17.544 -1.635 1.00 93.25 153 ASP A N 1
ATOM 1254 C CA . ASP A 1 153 ? 15.599 -18.912 -1.868 1.00 93.25 153 ASP A CA 1
ATOM 1255 C C . ASP A 1 153 ? 17.081 -18.961 -2.267 1.00 93.25 153 ASP A C 1
ATOM 1257 O O . ASP A 1 153 ? 17.796 -19.930 -1.988 1.00 93.25 153 ASP A O 1
ATOM 1261 N N . GLN A 1 154 ? 17.588 -17.882 -2.867 1.00 92.00 154 GLN A N 1
ATOM 1262 C CA . GLN A 1 154 ? 19.015 -17.699 -3.149 1.00 92.00 154 GLN A CA 1
ATOM 1263 C C . GLN A 1 154 ? 19.841 -17.290 -1.915 1.00 92.00 154 GLN A C 1
ATOM 1265 O O . GLN A 1 154 ? 21.061 -17.134 -2.009 1.00 92.00 154 GLN A O 1
ATOM 1270 N N . GLY A 1 155 ? 19.207 -17.166 -0.747 1.00 91.56 155 GLY A N 1
ATOM 1271 C CA . GLY A 1 155 ? 19.839 -16.871 0.536 1.00 91.56 155 GLY A CA 1
ATOM 1272 C C . GLY A 1 155 ? 19.895 -15.385 0.887 1.00 91.56 155 GLY A C 1
ATOM 1273 O O . GLY A 1 155 ? 20.652 -15.011 1.789 1.00 91.56 155 GLY A O 1
ATOM 1274 N N . THR A 1 156 ? 19.141 -14.536 0.185 1.00 91.38 156 THR A N 1
ATOM 1275 C CA . THR A 1 156 ? 19.008 -13.121 0.553 1.00 91.38 156 THR A CA 1
ATOM 1276 C C . THR A 1 156 ? 18.013 -12.977 1.704 1.00 91.38 156 THR A C 1
ATOM 1278 O O . THR A 1 156 ? 17.064 -13.738 1.827 1.00 91.38 156 THR A O 1
ATOM 1281 N N . ASP A 1 157 ? 18.255 -12.010 2.584 1.00 93.38 157 ASP A N 1
ATOM 1282 C CA . ASP A 1 157 ? 17.346 -11.699 3.689 1.00 93.38 157 ASP A CA 1
ATOM 1283 C C . ASP A 1 157 ? 16.026 -11.097 3.152 1.00 93.38 157 ASP A C 1
ATOM 1285 O O . ASP A 1 157 ? 16.119 -10.109 2.417 1.00 93.38 157 ASP A O 1
ATOM 1289 N N . PRO A 1 158 ? 14.838 -11.630 3.513 1.00 93.69 158 PRO A N 1
ATOM 1290 C CA . PRO A 1 158 ? 13.539 -11.194 2.983 1.00 93.69 158 PRO A CA 1
ATOM 1291 C C . PRO A 1 158 ? 13.319 -9.680 3.038 1.00 93.69 158 PRO A C 1
ATOM 1293 O O . PRO A 1 158 ? 13.039 -9.046 2.020 1.00 93.69 158 PRO A O 1
ATOM 1296 N N . LEU A 1 159 ? 13.554 -9.075 4.206 1.00 93.81 159 LEU A N 1
ATOM 1297 C CA . LEU A 1 159 ? 13.375 -7.637 4.416 1.00 93.81 159 LEU A CA 1
ATOM 1298 C C . LEU A 1 159 ? 14.306 -6.811 3.525 1.00 93.81 159 LEU A C 1
ATOM 1300 O O . LEU A 1 159 ? 13.921 -5.753 3.034 1.00 93.81 159 LEU A O 1
ATOM 1304 N N . LYS A 1 160 ? 15.530 -7.291 3.270 1.00 91.81 160 LYS A N 1
ATOM 1305 C CA . LYS A 1 160 ? 16.439 -6.618 2.333 1.00 91.81 160 LYS A CA 1
ATOM 1306 C C . LYS A 1 160 ? 15.951 -6.698 0.897 1.00 91.81 160 LYS A C 1
ATOM 1308 O O . LYS A 1 160 ? 16.118 -5.713 0.189 1.00 91.81 160 LYS A O 1
ATOM 1313 N N . VAL A 1 161 ? 15.406 -7.837 0.461 1.00 90.00 161 VAL A N 1
ATOM 1314 C CA . VAL A 1 161 ? 14.858 -7.960 -0.900 1.00 90.00 161 VAL A CA 1
ATOM 1315 C C . VAL A 1 161 ? 13.693 -6.989 -1.072 1.00 90.00 161 VAL A C 1
ATOM 1317 O O . VAL A 1 161 ? 13.678 -6.223 -2.034 1.00 90.00 161 VAL A O 1
ATOM 1320 N N . PHE A 1 162 ? 12.781 -6.954 -0.100 1.00 93.56 162 PHE A N 1
ATOM 1321 C CA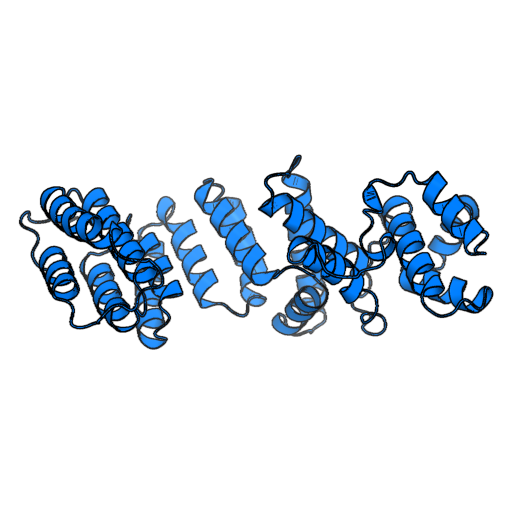 . PHE A 1 162 ? 11.633 -6.056 -0.130 1.00 93.56 162 PHE A CA 1
ATOM 1322 C C . PHE A 1 162 ? 12.042 -4.579 -0.144 1.00 93.56 162 PHE A C 1
ATOM 1324 O O . PHE A 1 162 ? 11.615 -3.834 -1.023 1.00 93.56 162 PHE A O 1
ATOM 1331 N N . SER A 1 163 ? 12.968 -4.165 0.728 1.00 90.31 163 SER A N 1
ATOM 1332 C CA . SER A 1 163 ? 13.464 -2.782 0.740 1.00 90.31 163 SER A CA 1
ATOM 1333 C C . SER A 1 163 ? 14.139 -2.354 -0.565 1.00 90.31 163 SER A C 1
ATOM 1335 O O . SER A 1 163 ? 14.231 -1.159 -0.839 1.00 90.31 163 SER A O 1
ATOM 1337 N N . ILE A 1 164 ? 14.623 -3.291 -1.388 1.00 88.25 164 ILE A N 1
ATOM 1338 C CA . ILE A 1 164 ? 15.145 -2.947 -2.714 1.00 88.25 164 ILE A CA 1
ATOM 1339 C C . ILE A 1 164 ? 14.003 -2.551 -3.651 1.00 88.25 164 ILE A C 1
ATOM 1341 O O . ILE A 1 164 ? 14.124 -1.524 -4.316 1.00 88.25 164 ILE A O 1
ATOM 1345 N N . ILE A 1 165 ? 12.901 -3.310 -3.669 1.00 89.88 165 ILE A N 1
ATOM 1346 C CA . ILE A 1 165 ? 11.684 -2.959 -4.424 1.00 89.88 165 ILE A CA 1
ATOM 1347 C C . ILE A 1 165 ? 11.141 -1.619 -3.948 1.00 89.88 165 ILE A C 1
ATOM 1349 O O . ILE A 1 165 ? 10.916 -0.732 -4.767 1.00 89.88 165 ILE A O 1
ATOM 1353 N N . GLU A 1 166 ? 11.016 -1.448 -2.636 1.00 88.56 166 GLU A N 1
ATOM 1354 C CA . GLU A 1 166 ? 10.551 -0.208 -2.016 1.00 88.56 166 GLU A CA 1
ATOM 1355 C C . GLU A 1 166 ? 11.416 0.987 -2.448 1.00 88.56 166 GLU A C 1
ATOM 1357 O O . GLU A 1 166 ? 10.902 1.992 -2.923 1.00 88.56 166 GLU A O 1
ATOM 1362 N N . SER A 1 167 ? 12.747 0.857 -2.393 1.00 83.69 167 SER A N 1
ATOM 1363 C CA . SER A 1 167 ? 13.664 1.934 -2.796 1.00 83.69 167 SER A CA 1
ATOM 1364 C C . SER A 1 167 ? 13.683 2.234 -4.298 1.00 83.69 167 SER A C 1
ATOM 1366 O O . SER A 1 167 ? 14.151 3.298 -4.703 1.00 83.69 167 SER A O 1
ATOM 1368 N N . ALA A 1 168 ? 13.231 1.291 -5.125 1.00 83.00 168 ALA A N 1
ATOM 1369 C CA . ALA A 1 168 ? 13.186 1.420 -6.578 1.00 83.00 168 ALA A CA 1
ATOM 1370 C C . ALA A 1 168 ? 11.806 1.844 -7.099 1.00 83.00 168 ALA A C 1
ATOM 1372 O O . ALA A 1 168 ? 11.687 2.154 -8.285 1.00 83.00 168 ALA A O 1
ATOM 1373 N N . SER A 1 169 ? 10.801 1.864 -6.225 1.00 86.25 169 SER A N 1
ATOM 1374 C CA . SER A 1 169 ? 9.438 2.293 -6.520 1.00 86.25 169 SER A CA 1
ATOM 1375 C C . SER A 1 169 ? 9.245 3.741 -6.075 1.00 86.25 169 SER A C 1
ATOM 1377 O O . SER A 1 169 ? 9.933 4.245 -5.183 1.00 86.25 169 SER A O 1
ATOM 1379 N N . ALA A 1 170 ? 8.333 4.438 -6.732 1.00 85.56 170 ALA A N 1
ATOM 1380 C CA . ALA A 1 170 ? 7.982 5.807 -6.401 1.00 85.56 170 ALA A CA 1
ATOM 1381 C C . ALA A 1 170 ? 6.867 5.870 -5.341 1.00 85.56 170 ALA A C 1
ATOM 1383 O O . ALA A 1 170 ? 6.828 6.828 -4.566 1.00 85.56 170 ALA A O 1
ATOM 1384 N N . HIS A 1 171 ? 6.003 4.854 -5.275 1.00 87.56 171 HIS A N 1
ATOM 1385 C CA . HIS A 1 171 ? 5.002 4.701 -4.217 1.00 87.56 171 HIS A CA 1
ATOM 1386 C C . HIS A 1 171 ? 5.550 3.971 -2.985 1.00 87.56 171 HIS A C 1
ATOM 1388 O O . HIS A 1 171 ? 6.491 3.180 -3.069 1.00 87.56 171 HIS A O 1
ATOM 1394 N N . ASP A 1 172 ? 4.905 4.199 -1.838 1.00 90.19 172 ASP A N 1
ATOM 1395 C CA . ASP A 1 172 ? 5.093 3.378 -0.639 1.00 90.19 172 ASP A CA 1
ATOM 1396 C C . ASP A 1 172 ? 4.435 2.007 -0.856 1.00 90.19 172 ASP A C 1
ATOM 1398 O O . ASP A 1 172 ? 3.233 1.827 -0.652 1.00 90.19 172 ASP A O 1
ATOM 1402 N N . VAL A 1 173 ? 5.240 1.044 -1.311 1.00 92.94 173 VAL A N 1
ATOM 1403 C CA . VAL A 1 173 ? 4.788 -0.315 -1.636 1.00 92.94 173 VAL A CA 1
ATOM 1404 C C . VAL A 1 173 ? 4.275 -1.054 -0.398 1.00 92.94 173 VAL A C 1
ATOM 1406 O O . VAL A 1 173 ? 3.327 -1.824 -0.511 1.00 92.94 173 VAL A O 1
ATOM 1409 N N . GLU A 1 174 ? 4.859 -0.834 0.784 1.00 93.44 174 GLU A N 1
ATOM 1410 C CA . GLU A 1 174 ? 4.416 -1.519 2.007 1.00 93.44 174 GLU A CA 1
ATOM 1411 C C . GLU A 1 174 ? 3.009 -1.070 2.402 1.00 93.44 174 GLU A C 1
ATOM 1413 O O . GLU A 1 174 ? 2.143 -1.905 2.673 1.00 93.44 174 GLU A O 1
ATOM 1418 N N . SER A 1 175 ? 2.775 0.244 2.401 1.00 92.38 175 SER A N 1
ATOM 1419 C CA . SER A 1 175 ? 1.453 0.799 2.694 1.00 92.38 175 SER A CA 1
ATOM 1420 C C . SER A 1 175 ? 0.438 0.401 1.615 1.00 92.38 175 SER A C 1
ATOM 1422 O O . SER A 1 175 ? -0.657 -0.036 1.955 1.00 92.38 175 SER A O 1
ATOM 1424 N N . PHE A 1 176 ? 0.831 0.402 0.335 1.00 94.81 176 PHE A N 1
ATOM 1425 C CA . PHE A 1 176 ? -0.020 -0.101 -0.747 1.00 94.81 176 PHE A CA 1
ATOM 1426 C C . PHE A 1 176 ? -0.450 -1.559 -0.547 1.00 94.81 176 PHE A C 1
ATOM 1428 O O . PHE A 1 176 ? -1.631 -1.862 -0.685 1.00 94.81 176 PHE A O 1
ATOM 1435 N N . ILE A 1 177 ? 0.470 -2.472 -0.217 1.00 96.25 177 ILE A N 1
ATOM 1436 C CA . ILE A 1 177 ? 0.111 -3.886 -0.025 1.00 96.25 177 ILE A CA 1
ATOM 1437 C C . ILE A 1 177 ? -0.833 -4.051 1.166 1.00 96.25 177 ILE A C 1
ATOM 1439 O O . ILE A 1 177 ? -1.771 -4.844 1.087 1.00 96.25 177 ILE A O 1
ATOM 1443 N N . TYR A 1 178 ? -0.626 -3.289 2.242 1.00 94.69 178 TYR A N 1
ATOM 1444 C CA . TYR A 1 178 ? -1.557 -3.272 3.366 1.00 94.69 178 TYR A CA 1
ATOM 1445 C C . TYR A 1 178 ? -2.968 -2.854 2.925 1.00 94.69 178 TYR A C 1
ATOM 1447 O O . TYR A 1 178 ? -3.918 -3.605 3.161 1.00 94.69 178 TYR A O 1
ATOM 1455 N N . ASP A 1 179 ? -3.091 -1.704 2.255 1.00 94.31 179 ASP A N 1
ATOM 1456 C CA . ASP A 1 179 ? -4.372 -1.163 1.784 1.00 94.31 179 ASP A CA 1
ATOM 1457 C C . ASP A 1 179 ? -5.048 -2.134 0.811 1.00 94.31 179 ASP A C 1
ATOM 1459 O O . ASP A 1 179 ? -6.223 -2.464 0.952 1.00 94.31 179 ASP A O 1
ATOM 1463 N N . PHE A 1 180 ? -4.277 -2.679 -0.130 1.00 95.62 180 PHE A N 1
ATOM 1464 C CA . PHE A 1 180 ? -4.774 -3.616 -1.125 1.00 95.62 180 PHE A CA 1
ATOM 1465 C C . PHE A 1 180 ? -5.351 -4.884 -0.486 1.00 95.62 180 PHE A C 1
ATOM 1467 O O . PHE A 1 180 ? -6.428 -5.333 -0.882 1.00 95.62 180 PHE A O 1
ATOM 1474 N N . ILE A 1 181 ? -4.674 -5.458 0.518 1.00 96.00 181 ILE A N 1
ATOM 1475 C CA . ILE A 1 181 ? -5.185 -6.617 1.265 1.00 96.00 181 ILE A CA 1
ATOM 1476 C C . ILE A 1 181 ? -6.426 -6.232 2.078 1.00 96.00 181 ILE A C 1
ATOM 1478 O O . ILE A 1 181 ? -7.396 -6.992 2.088 1.00 96.00 181 ILE A O 1
ATOM 1482 N N . ALA A 1 182 ? -6.420 -5.073 2.744 1.00 94.19 182 ALA A N 1
ATOM 1483 C CA . ALA A 1 182 ? -7.577 -4.580 3.489 1.00 94.19 182 ALA A CA 1
ATOM 1484 C C . ALA A 1 182 ? -8.814 -4.469 2.584 1.00 94.19 182 ALA A C 1
ATOM 1486 O O . ALA A 1 182 ? -9.872 -4.998 2.927 1.00 94.19 182 ALA A O 1
ATOM 1487 N N . ASP A 1 183 ? -8.649 -3.910 1.386 1.00 94.25 183 ASP A N 1
ATOM 1488 C CA . ASP A 1 183 ? -9.708 -3.803 0.388 1.00 94.25 183 ASP A CA 1
ATOM 1489 C C . ASP A 1 183 ? -10.185 -5.177 -0.107 1.00 94.25 183 ASP A C 1
ATOM 1491 O O . ASP A 1 183 ? -11.379 -5.361 -0.359 1.00 94.25 183 ASP A O 1
ATOM 1495 N N . GLN A 1 184 ? -9.305 -6.182 -0.222 1.00 95.06 184 GLN A N 1
ATOM 1496 C CA . GLN A 1 184 ? -9.742 -7.552 -0.532 1.00 95.06 184 GLN A CA 1
ATOM 1497 C C . GLN A 1 184 ? -10.644 -8.125 0.571 1.00 95.06 184 GLN A C 1
ATOM 1499 O O . GLN A 1 184 ? -11.662 -8.743 0.253 1.00 95.06 184 GLN A O 1
ATOM 1504 N N . ILE A 1 185 ? -10.309 -7.897 1.846 1.00 94.38 185 ILE A N 1
ATOM 1505 C CA . ILE A 1 185 ? -11.126 -8.332 2.994 1.00 94.38 185 ILE A CA 1
ATOM 1506 C C . ILE A 1 185 ? -12.481 -7.612 2.982 1.00 94.38 185 ILE A C 1
ATOM 1508 O O . ILE A 1 185 ? -13.534 -8.242 3.106 1.00 94.38 185 ILE A O 1
ATOM 1512 N N . ASP A 1 186 ? -12.482 -6.296 2.774 1.00 92.00 186 ASP A N 1
ATOM 1513 C CA . ASP A 1 186 ? -13.711 -5.497 2.789 1.00 92.00 186 ASP A CA 1
ATOM 1514 C C . ASP A 1 186 ? -14.649 -5.862 1.625 1.00 92.00 186 ASP A C 1
ATOM 1516 O O . ASP A 1 186 ? -15.875 -5.869 1.779 1.00 92.00 186 ASP A O 1
ATOM 1520 N N . ASN A 1 187 ? -14.085 -6.299 0.495 1.00 92.00 187 ASN A N 1
ATOM 1521 C CA . ASN A 1 187 ? -14.821 -6.848 -0.646 1.00 92.00 187 ASN A CA 1
ATOM 1522 C C . ASN A 1 187 ? -15.168 -8.347 -0.522 1.00 92.00 187 ASN A C 1
ATOM 1524 O O . ASN A 1 187 ? -15.668 -8.936 -1.486 1.00 92.00 187 ASN A O 1
ATOM 1528 N N . LYS A 1 188 ? -14.955 -8.971 0.647 1.00 93.75 188 LYS A N 1
ATOM 1529 C CA . LYS A 1 188 ? -15.245 -10.394 0.927 1.00 93.75 188 LYS A CA 1
ATOM 1530 C C . LYS A 1 188 ? -14.490 -11.370 0.023 1.00 93.75 188 LYS A C 1
ATOM 1532 O O . LYS A 1 188 ? -14.981 -12.458 -0.290 1.00 93.75 188 LYS A O 1
ATOM 1537 N N . ASN A 1 189 ? -13.287 -10.989 -0.397 1.00 94.12 189 ASN A N 1
ATOM 1538 C CA . ASN A 1 189 ? -12.355 -11.843 -1.123 1.00 94.12 189 ASN A CA 1
ATOM 1539 C C . ASN A 1 189 ? -11.341 -12.492 -0.163 1.00 94.12 189 ASN A C 1
ATOM 1541 O O . ASN A 1 189 ? -10.130 -12.459 -0.386 1.00 94.12 189 ASN A O 1
ATOM 1545 N N . ASP A 1 190 ? -11.845 -13.086 0.922 1.00 94.12 190 ASP A N 1
ATOM 1546 C CA . ASP A 1 190 ? -11.039 -13.557 2.057 1.00 94.12 190 ASP A CA 1
ATOM 1547 C C . ASP A 1 190 ? -10.004 -14.619 1.660 1.00 94.12 190 ASP A C 1
ATOM 1549 O O . ASP A 1 190 ? -8.909 -14.665 2.218 1.00 94.12 190 ASP A O 1
ATOM 1553 N N . SER A 1 191 ? -10.323 -15.456 0.664 1.00 94.75 191 SER A N 1
ATOM 1554 C CA . SER A 1 191 ? -9.393 -16.473 0.151 1.00 94.75 191 SER A CA 1
ATOM 1555 C C . SER A 1 191 ? -8.137 -15.832 -0.430 1.00 94.75 191 SER A C 1
ATOM 1557 O O . SER A 1 191 ? -7.034 -16.241 -0.087 1.00 94.75 191 SER A O 1
ATOM 1559 N N . TYR A 1 192 ? -8.303 -14.816 -1.278 1.00 95.06 192 TYR A N 1
ATOM 1560 C CA . TYR A 1 192 ? -7.173 -14.133 -1.898 1.00 95.06 192 TYR A CA 1
ATOM 1561 C C . TYR A 1 192 ? -6.435 -13.250 -0.887 1.00 95.06 192 TYR A C 1
ATOM 1563 O O . TYR A 1 192 ? -5.211 -13.234 -0.860 1.00 95.06 192 TYR A O 1
ATOM 1571 N N . ALA A 1 193 ? -7.164 -12.578 0.012 1.00 96.38 193 ALA A N 1
ATOM 1572 C CA . ALA A 1 193 ? -6.550 -11.831 1.108 1.00 96.38 193 ALA A CA 1
ATOM 1573 C C . ALA A 1 193 ? -5.666 -12.727 1.997 1.00 96.38 193 ALA A C 1
ATOM 1575 O O . ALA A 1 193 ? -4.582 -12.314 2.396 1.00 96.38 193 ALA A O 1
ATOM 1576 N N . THR A 1 194 ? -6.104 -13.959 2.279 1.00 95.56 194 THR A N 1
ATOM 1577 C CA . THR A 1 194 ? -5.325 -14.941 3.053 1.00 95.56 194 THR A CA 1
ATOM 1578 C C . THR A 1 194 ? -4.053 -15.354 2.315 1.00 95.56 194 THR A C 1
ATOM 1580 O O . THR A 1 194 ? -2.986 -15.357 2.920 1.00 95.56 194 THR A O 1
ATOM 1583 N N . GLU A 1 195 ? -4.147 -15.644 1.012 1.00 96.06 195 GLU A N 1
ATOM 1584 C CA . GLU A 1 195 ? -2.978 -15.964 0.178 1.00 96.06 195 GLU A CA 1
ATOM 1585 C C . GLU A 1 195 ? -1.949 -14.826 0.209 1.00 96.06 195 GLU A C 1
ATOM 1587 O O . GLU A 1 195 ? -0.781 -15.064 0.503 1.00 96.06 195 GLU A O 1
ATOM 1592 N N . LEU A 1 196 ? -2.390 -13.577 0.027 1.00 96.44 196 LEU A N 1
ATOM 1593 C CA . LEU A 1 196 ? -1.510 -12.408 0.094 1.00 96.44 196 LEU A CA 1
ATOM 1594 C C . LEU A 1 196 ? -0.877 -12.226 1.482 1.00 96.44 196 LEU A C 1
ATOM 1596 O O . LEU A 1 196 ? 0.301 -11.890 1.589 1.00 96.44 196 LEU A O 1
ATOM 1600 N N . LEU A 1 197 ? -1.635 -12.437 2.561 1.00 95.62 197 LEU A N 1
ATOM 1601 C CA . LEU A 1 197 ? -1.092 -12.343 3.918 1.00 95.62 197 LEU A CA 1
ATOM 1602 C C . LEU A 1 197 ? 0.015 -13.371 4.157 1.00 95.62 197 LEU A C 1
ATOM 1604 O O . LEU A 1 197 ? 1.026 -13.019 4.764 1.00 95.62 197 LEU A O 1
ATOM 1608 N N . ASP A 1 198 ? -0.160 -14.596 3.666 1.00 94.06 198 ASP A N 1
ATOM 1609 C CA . ASP A 1 198 ? 0.832 -15.666 3.781 1.00 94.06 198 ASP A CA 1
ATOM 1610 C C . ASP A 1 198 ? 2.071 -15.387 2.909 1.00 94.06 198 ASP A C 1
ATOM 1612 O O . ASP A 1 198 ? 3.201 -15.572 3.367 1.00 94.06 198 ASP A O 1
ATOM 1616 N N . GLU A 1 199 ? 1.877 -14.902 1.678 1.00 94.94 199 GLU A N 1
ATOM 1617 C CA . GLU A 1 199 ? 2.961 -14.564 0.744 1.00 94.94 199 GLU A CA 1
ATOM 1618 C C . GLU A 1 199 ? 3.828 -13.406 1.255 1.00 94.94 199 GLU A C 1
ATOM 1620 O O . GLU A 1 199 ? 5.052 -13.432 1.114 1.00 94.94 199 GLU A O 1
ATOM 1625 N N . PHE A 1 200 ? 3.222 -12.392 1.881 1.00 95.50 200 PHE A N 1
ATOM 1626 C CA . PHE A 1 200 ? 3.926 -11.167 2.261 1.00 95.50 200 PHE A CA 1
ATOM 1627 C C . PHE A 1 200 ? 4.418 -11.119 3.717 1.00 95.50 200 PHE A C 1
ATOM 1629 O O . PHE A 1 200 ? 5.261 -10.275 4.025 1.00 95.50 200 PHE A O 1
ATOM 1636 N N . GLU A 1 201 ? 3.991 -12.023 4.610 1.00 92.75 201 GLU A N 1
ATOM 1637 C CA . GLU A 1 201 ? 4.303 -11.966 6.056 1.00 92.75 201 GLU A CA 1
ATOM 1638 C C . GLU A 1 201 ? 5.807 -11.816 6.358 1.00 92.75 201 GLU A C 1
ATOM 1640 O O . GLU A 1 201 ? 6.198 -11.060 7.252 1.00 92.75 201 GLU A O 1
ATOM 1645 N N . ALA A 1 202 ? 6.667 -12.502 5.601 1.00 92.56 202 ALA A N 1
ATOM 1646 C CA . ALA A 1 202 ? 8.116 -12.486 5.811 1.00 92.56 202 ALA A CA 1
ATOM 1647 C C . ALA A 1 202 ? 8.810 -11.194 5.335 1.00 92.56 202 ALA A C 1
ATOM 1649 O O . ALA A 1 202 ? 9.965 -10.953 5.699 1.00 92.56 202 ALA A O 1
ATOM 1650 N N . TYR A 1 203 ? 8.133 -10.383 4.521 1.00 92.75 203 TYR A N 1
ATOM 1651 C CA . TYR A 1 203 ? 8.716 -9.259 3.786 1.00 92.75 203 TYR A CA 1
ATOM 1652 C C . TYR A 1 203 ? 8.392 -7.888 4.393 1.00 92.75 203 TYR A C 1
ATOM 1654 O O . TYR A 1 203 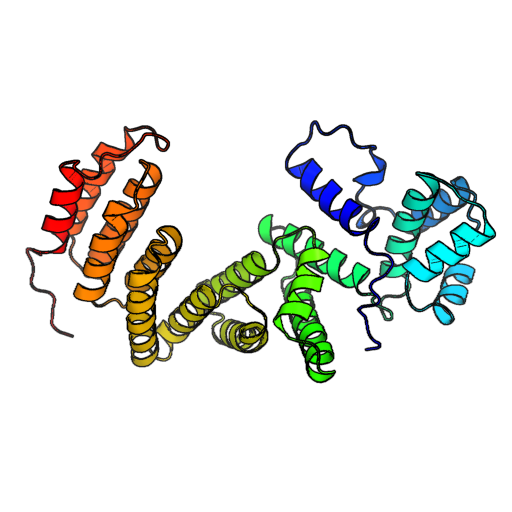? 9.048 -6.906 4.054 1.00 92.75 203 TYR A O 1
ATOM 1662 N N . MET A 1 204 ? 7.426 -7.817 5.311 1.00 89.31 204 MET A N 1
ATOM 1663 C CA . MET A 1 204 ? 6.911 -6.557 5.855 1.00 89.31 204 MET A CA 1
ATOM 1664 C C . MET A 1 204 ? 7.650 -6.125 7.125 1.00 89.31 204 MET A C 1
ATOM 1666 O O . MET A 1 204 ? 7.851 -6.911 8.057 1.00 89.31 204 MET A O 1
ATOM 1670 N N . HIS A 1 205 ? 7.991 -4.839 7.221 1.00 84.81 205 HIS A N 1
ATOM 1671 C CA . HIS A 1 205 ? 8.583 -4.251 8.429 1.00 84.81 205 HIS A CA 1
ATOM 1672 C C . HIS A 1 205 ? 7.522 -4.039 9.514 1.00 84.81 205 HIS A C 1
ATOM 1674 O O . HIS A 1 205 ? 7.771 -4.227 10.710 1.00 84.81 205 HIS A O 1
ATOM 1680 N N . LYS A 1 206 ? 6.310 -3.663 9.101 1.00 79.00 206 LYS A N 1
ATOM 1681 C CA . LYS A 1 206 ? 5.152 -3.324 9.934 1.00 79.00 206 LYS A CA 1
ATOM 1682 C C . LYS A 1 206 ? 4.347 -4.564 10.354 1.00 79.00 206 LYS A C 1
ATOM 1684 O O . LYS A 1 206 ? 3.123 -4.581 10.259 1.00 79.00 206 LYS A O 1
ATOM 1689 N N . SER A 1 207 ? 4.999 -5.578 10.926 1.00 82.94 207 SER A N 1
ATOM 1690 C CA . SER A 1 207 ? 4.364 -6.872 11.265 1.00 82.94 207 SER A CA 1
ATOM 1691 C C . SER A 1 207 ? 3.062 -6.775 12.078 1.00 82.94 207 SER A C 1
ATOM 1693 O O . SER A 1 207 ? 2.126 -7.534 11.846 1.00 82.94 207 SER A O 1
ATOM 1695 N N . LYS A 1 208 ? 2.942 -5.800 12.992 1.00 90.06 208 LYS A N 1
ATOM 1696 C CA . LYS A 1 208 ? 1.718 -5.592 13.792 1.00 90.06 208 LYS A CA 1
ATOM 1697 C C . LYS A 1 208 ? 0.476 -5.263 12.948 1.00 90.06 208 LYS A C 1
ATOM 1699 O O . LYS A 1 208 ? -0.634 -5.575 13.367 1.00 90.06 208 LYS A O 1
ATOM 1704 N N . TRP A 1 209 ? 0.667 -4.607 11.806 1.00 91.25 209 TRP A N 1
ATOM 1705 C CA . TRP A 1 209 ? -0.402 -4.210 10.896 1.00 91.25 209 TRP A CA 1
ATOM 1706 C C . TRP A 1 209 ? -0.910 -5.428 10.119 1.00 91.25 209 TRP A C 1
ATOM 1708 O O . TRP A 1 209 ? -2.112 -5.672 10.072 1.00 91.25 209 TRP A O 1
ATOM 1718 N N . PHE A 1 210 ? 0.002 -6.281 9.654 1.00 91.81 210 PHE A N 1
ATOM 1719 C CA . PHE A 1 210 ? -0.342 -7.572 9.054 1.00 91.81 210 PHE A CA 1
ATOM 1720 C C . PHE A 1 210 ? -1.038 -8.517 10.039 1.00 91.81 210 PHE A C 1
ATOM 1722 O O . PHE A 1 210 ? -2.026 -9.151 9.682 1.00 91.81 210 PHE A O 1
ATOM 1729 N N . GLU A 1 211 ? -0.606 -8.556 11.305 1.00 92.50 211 GLU A N 1
ATOM 1730 C CA . GLU A 1 211 ? -1.311 -9.320 12.346 1.00 92.50 211 GLU A CA 1
ATOM 1731 C C . GLU A 1 211 ? -2.779 -8.876 12.498 1.00 92.50 211 GLU A C 1
ATOM 1733 O O . GLU A 1 211 ? -3.651 -9.708 12.759 1.00 92.50 211 GLU A O 1
ATOM 1738 N N . LEU A 1 212 ? -3.068 -7.578 12.333 1.00 93.88 212 LEU A N 1
ATOM 1739 C CA . LEU A 1 212 ? -4.435 -7.055 12.369 1.00 93.88 212 LEU A CA 1
ATOM 1740 C C . LEU A 1 212 ? -5.251 -7.510 11.156 1.00 93.88 212 LEU A C 1
ATOM 1742 O O . LEU A 1 212 ? -6.384 -7.948 11.340 1.00 93.88 212 LEU A O 1
ATOM 1746 N N . LEU A 1 213 ? -4.684 -7.475 9.949 1.00 94.88 213 LEU A N 1
ATOM 1747 C CA . LEU A 1 213 ? -5.349 -7.998 8.749 1.00 94.88 213 LEU A CA 1
ATOM 1748 C C . LEU A 1 213 ? -5.622 -9.505 8.858 1.00 94.88 213 LEU A C 1
ATOM 1750 O O . LEU A 1 213 ? -6.725 -9.943 8.549 1.00 94.88 213 LEU A O 1
ATOM 1754 N N . GLN A 1 214 ? -4.678 -10.283 9.401 1.00 94.12 214 GLN A N 1
ATOM 1755 C CA . GLN A 1 214 ? -4.887 -11.704 9.705 1.00 94.12 214 GLN A CA 1
ATOM 1756 C C . GLN A 1 214 ? -6.042 -11.930 10.690 1.00 94.12 214 GLN A C 1
ATOM 1758 O O . GLN A 1 214 ? -6.747 -12.928 10.596 1.00 94.12 214 GLN A O 1
ATOM 1763 N N . ALA A 1 215 ? -6.234 -11.043 11.668 1.00 93.81 215 ALA A N 1
ATOM 1764 C CA . ALA A 1 215 ? -7.388 -11.140 12.556 1.00 93.81 215 ALA A CA 1
ATOM 1765 C C . ALA A 1 215 ? -8.689 -10.777 11.820 1.00 93.81 215 ALA A C 1
ATOM 1767 O O . ALA A 1 215 ? -9.673 -11.498 11.948 1.00 93.81 215 ALA A O 1
ATOM 1768 N N . ARG A 1 216 ? -8.675 -9.709 11.008 1.00 93.50 216 ARG A N 1
ATOM 1769 C CA . ARG A 1 216 ? -9.834 -9.254 10.221 1.00 93.50 216 ARG A CA 1
ATOM 1770 C C . ARG A 1 216 ? -10.324 -10.311 9.231 1.00 93.50 216 ARG A C 1
ATOM 1772 O O . ARG A 1 216 ? -11.519 -10.572 9.200 1.00 93.50 216 ARG A O 1
ATOM 1779 N N . VAL A 1 217 ? -9.428 -10.944 8.470 1.00 94.00 217 VAL A N 1
ATOM 1780 C CA . VAL A 1 217 ? -9.811 -11.960 7.468 1.00 94.00 217 VAL A CA 1
ATOM 1781 C C . VAL A 1 217 ? -10.448 -13.200 8.109 1.00 94.00 217 VAL A C 1
ATOM 1783 O O . VAL A 1 217 ? -11.285 -13.857 7.501 1.00 94.00 217 VAL A O 1
ATOM 1786 N N . LEU A 1 218 ? -10.099 -13.503 9.364 1.00 92.31 218 LEU A N 1
ATOM 1787 C CA . LEU A 1 218 ? -10.666 -14.628 10.106 1.00 92.31 218 LEU A CA 1
ATOM 1788 C C . LEU A 1 218 ? -12.025 -14.323 10.739 1.00 92.31 218 LEU A C 1
ATOM 1790 O O . LEU A 1 218 ? -12.689 -15.269 11.151 1.00 92.31 218 LEU A O 1
ATOM 1794 N N . ALA A 1 219 ? -12.442 -13.057 10.838 1.00 89.69 219 ALA A N 1
ATOM 1795 C CA . ALA A 1 219 ? -13.653 -12.663 11.564 1.00 89.69 219 ALA A CA 1
ATOM 1796 C C . ALA A 1 219 ? -14.892 -13.440 11.089 1.00 89.69 219 ALA A C 1
ATOM 1798 O O . ALA A 1 219 ? -15.605 -14.031 11.893 1.00 89.69 219 ALA A O 1
ATOM 1799 N N . ASP A 1 220 ? -15.082 -13.567 9.774 1.00 86.00 220 ASP A N 1
ATOM 1800 C CA . ASP A 1 220 ? -16.249 -14.265 9.228 1.00 86.00 220 ASP A CA 1
ATOM 1801 C C . ASP A 1 220 ? -16.118 -15.803 9.268 1.00 86.00 220 ASP A C 1
ATOM 1803 O O . ASP A 1 220 ? -17.120 -16.511 9.412 1.00 86.00 220 ASP A O 1
ATOM 1807 N N . SER A 1 221 ? -14.902 -16.348 9.125 1.00 89.38 221 SER A N 1
ATOM 1808 C CA . SER A 1 221 ? -14.673 -17.797 8.986 1.00 89.38 221 SER A CA 1
ATOM 1809 C C . SER A 1 221 ? -14.376 -18.524 10.302 1.00 89.38 221 SER A C 1
ATOM 1811 O O . SER A 1 221 ? -14.816 -19.660 10.487 1.00 89.38 221 SER A O 1
ATOM 1813 N N . ASP A 1 222 ? -13.620 -17.887 11.198 1.00 92.25 222 ASP A N 1
ATOM 1814 C CA . ASP A 1 222 ? -13.257 -18.376 12.532 1.00 92.25 222 ASP A CA 1
ATOM 1815 C C . ASP A 1 222 ? -13.230 -17.207 13.547 1.00 92.25 222 ASP A C 1
ATOM 1817 O O . ASP A 1 222 ? -12.159 -16.706 13.925 1.00 92.25 222 ASP A O 1
ATOM 1821 N N . PRO A 1 223 ? -14.415 -16.770 14.025 1.00 89.44 223 PRO A N 1
ATOM 1822 C CA . PRO A 1 223 ? -14.524 -15.668 14.979 1.00 89.44 223 PRO A CA 1
ATOM 1823 C C . PRO A 1 223 ? -13.773 -15.929 16.295 1.00 89.44 223 PRO A C 1
ATOM 1825 O O . PRO A 1 223 ? -13.302 -15.000 16.951 1.00 89.44 223 PRO A O 1
ATOM 1828 N N . GLU A 1 224 ? -13.646 -17.195 16.722 1.00 90.31 224 GLU A N 1
ATOM 1829 C CA . GLU A 1 224 ? -12.944 -17.531 17.965 1.00 90.31 224 GLU A CA 1
ATOM 1830 C C . GLU A 1 224 ? -11.434 -17.296 17.833 1.00 90.31 224 GLU A C 1
ATOM 1832 O O . GLU A 1 224 ? -10.817 -16.727 18.748 1.00 90.31 224 GLU A O 1
ATOM 1837 N N . GLU A 1 225 ? -10.838 -17.703 16.707 1.00 91.88 225 GLU A N 1
ATOM 1838 C CA . GLU A 1 225 ? -9.432 -17.441 16.407 1.00 91.88 225 GLU A CA 1
ATOM 1839 C C . GLU A 1 225 ? -9.170 -15.949 16.167 1.00 91.88 225 GLU A C 1
ATOM 1841 O O . GLU A 1 225 ? -8.249 -15.400 16.786 1.00 91.88 225 GLU A O 1
ATOM 1846 N N . SER A 1 226 ? -10.002 -15.287 15.351 1.00 91.25 226 SER A N 1
ATOM 1847 C CA . SER A 1 226 ? -9.978 -13.830 15.124 1.00 91.25 226 SER A CA 1
ATOM 1848 C C . SER A 1 226 ? -9.938 -13.081 16.456 1.00 91.25 226 SER A C 1
ATOM 1850 O O . SER A 1 226 ? -8.984 -12.356 16.772 1.00 91.25 226 SER A O 1
ATOM 1852 N N . TYR A 1 227 ? -10.914 -13.361 17.319 1.00 89.12 227 TYR A N 1
ATOM 1853 C CA . TYR A 1 227 ? -11.000 -12.757 18.634 1.00 89.12 227 TYR A CA 1
ATOM 1854 C C . TYR A 1 227 ? -9.767 -13.087 19.483 1.00 89.12 227 TYR A C 1
ATOM 1856 O O . TYR A 1 227 ? -9.203 -12.204 20.132 1.00 89.12 227 TYR A O 1
ATOM 1864 N N . GLY A 1 228 ? -9.283 -14.334 19.458 1.00 90.94 228 GLY A N 1
ATOM 1865 C CA . GLY A 1 228 ? -8.027 -14.750 20.086 1.00 90.94 228 GLY A CA 1
ATOM 1866 C C . GLY A 1 228 ? -6.823 -13.892 19.676 1.00 90.94 228 GLY A C 1
ATOM 1867 O O . GLY A 1 228 ? -6.084 -13.432 20.559 1.00 90.94 228 GLY A O 1
ATOM 1868 N N . LYS A 1 229 ? -6.655 -13.637 18.373 1.00 92.00 229 LYS A N 1
ATOM 1869 C CA . LYS A 1 229 ? -5.612 -12.766 17.809 1.00 92.00 229 LYS A CA 1
ATOM 1870 C C . LYS A 1 229 ? -5.805 -11.312 18.241 1.00 92.00 229 LYS A C 1
ATOM 1872 O O . LYS A 1 229 ? -4.861 -10.723 18.775 1.00 92.00 229 LYS A O 1
ATOM 1877 N N . LEU A 1 230 ? -7.020 -10.763 18.159 1.00 91.81 230 LEU A N 1
ATOM 1878 C CA . LEU A 1 230 ? -7.318 -9.386 18.580 1.00 91.81 230 LEU A CA 1
ATOM 1879 C C . LEU A 1 230 ? -6.915 -9.116 20.036 1.00 91.81 230 LEU A C 1
ATOM 1881 O O . LEU A 1 230 ? -6.318 -8.080 20.327 1.00 91.81 230 LEU A O 1
ATOM 1885 N N . ARG A 1 231 ? -7.121 -10.055 20.972 1.00 91.06 231 ARG A N 1
ATOM 1886 C CA . ARG A 1 231 ? -6.664 -9.857 22.371 1.00 91.06 231 ARG A CA 1
ATOM 1887 C C . ARG A 1 231 ? -5.152 -9.720 22.481 1.00 91.06 231 ARG A C 1
ATOM 1889 O O . ARG A 1 231 ? -4.655 -8.955 23.314 1.00 91.06 231 ARG A O 1
ATOM 1896 N N . GLN A 1 232 ? -4.413 -10.492 21.686 1.00 91.62 232 GLN A N 1
ATOM 1897 C CA . GLN A 1 232 ? -2.956 -10.412 21.655 1.00 91.62 232 GLN A CA 1
ATOM 1898 C C . GLN A 1 232 ? -2.509 -9.080 21.054 1.00 91.62 232 GLN A C 1
ATOM 1900 O O . GLN A 1 232 ? -1.632 -8.428 21.626 1.00 91.62 232 GLN A O 1
ATOM 1905 N N . ILE A 1 233 ? -3.165 -8.642 19.978 1.00 92.25 233 ILE A N 1
ATOM 1906 C CA . ILE A 1 233 ? -2.911 -7.360 19.318 1.00 92.25 233 ILE A CA 1
ATOM 1907 C C . ILE A 1 233 ? -3.177 -6.199 20.278 1.00 92.25 233 ILE A C 1
ATOM 1909 O O . ILE A 1 233 ? -2.277 -5.397 20.505 1.00 92.25 233 ILE A O 1
ATOM 1913 N N . VAL A 1 234 ? -4.326 -6.157 20.960 1.00 90.38 234 VAL A N 1
ATOM 1914 C CA . VAL A 1 234 ? -4.644 -5.125 21.970 1.00 90.38 234 VAL A CA 1
ATOM 1915 C C . VAL A 1 234 ? -3.576 -5.070 23.067 1.00 90.38 234 VAL A C 1
ATOM 1917 O O . VAL A 1 234 ? -3.188 -3.988 23.521 1.00 90.38 234 VAL A O 1
ATOM 1920 N N . LYS A 1 235 ? -3.055 -6.228 23.497 1.00 88.38 235 LYS A N 1
ATOM 1921 C CA . LY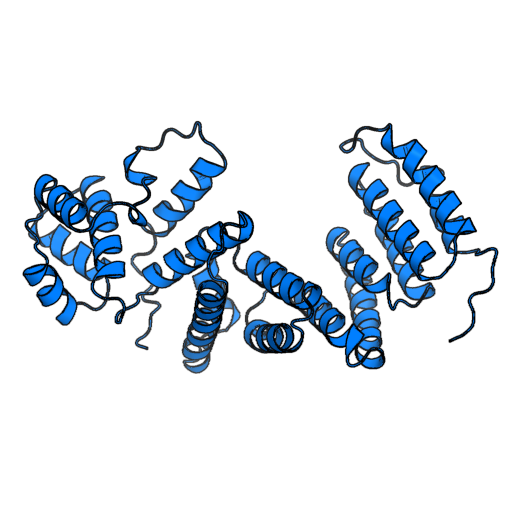S A 1 235 ? -1.978 -6.306 24.495 1.00 88.38 235 LYS A CA 1
ATOM 1922 C C . LYS A 1 235 ? -0.645 -5.758 23.968 1.00 88.38 235 LYS A C 1
ATOM 1924 O O . LYS A 1 235 ? 0.092 -5.169 24.761 1.00 88.38 235 LYS A O 1
ATOM 1929 N N . LYS A 1 236 ? -0.334 -5.939 22.681 1.00 87.00 236 LYS A N 1
ATOM 1930 C CA . LYS A 1 236 ? 0.848 -5.357 22.018 1.00 87.00 236 LYS A CA 1
ATOM 1931 C C . LYS A 1 236 ? 0.668 -3.851 21.777 1.00 87.00 236 LYS A C 1
ATOM 1933 O O . LYS A 1 236 ? 1.529 -3.072 22.175 1.00 87.00 236 LYS A O 1
ATOM 1938 N N . ALA A 1 237 ? -0.474 -3.429 21.233 1.00 85.88 237 ALA A N 1
ATOM 1939 C CA . ALA A 1 237 ? -0.845 -2.029 20.984 1.00 85.88 237 ALA A CA 1
ATOM 1940 C C . ALA A 1 237 ? -0.725 -1.177 22.259 1.00 85.88 237 ALA A C 1
ATOM 1942 O O . ALA A 1 237 ? -0.089 -0.125 22.300 1.00 85.88 237 ALA A O 1
ATOM 1943 N N . SER A 1 238 ? -1.201 -1.753 23.363 1.00 77.56 238 SER A N 1
ATOM 1944 C CA . SER A 1 238 ? -1.077 -1.256 24.731 1.00 77.56 238 SER A CA 1
ATOM 1945 C C . SER A 1 238 ? 0.342 -0.888 25.192 1.00 77.56 238 SER A C 1
ATOM 1947 O O . SER A 1 238 ? 0.465 -0.181 26.195 1.00 77.56 238 SER A O 1
ATOM 1949 N N . GLN A 1 239 ? 1.390 -1.400 24.541 1.00 82.62 239 GLN A N 1
ATOM 1950 C CA . GLN A 1 239 ? 2.793 -1.146 24.880 1.00 82.62 239 GLN A CA 1
ATOM 1951 C C . GLN A 1 239 ? 3.423 -0.047 24.014 1.00 82.62 239 GLN A C 1
ATOM 1953 O O . GLN A 1 239 ? 4.301 0.654 24.508 1.00 82.62 239 GLN A O 1
ATOM 1958 N N . ASN A 1 240 ? 2.967 0.121 22.769 1.00 77.75 240 ASN A N 1
ATOM 1959 C CA . ASN A 1 240 ? 3.630 0.967 21.771 1.00 77.75 240 ASN A CA 1
ATOM 1960 C C . ASN A 1 240 ? 3.043 2.382 21.624 1.00 77.75 240 ASN A C 1
ATOM 1962 O O . ASN A 1 240 ? 3.627 3.173 20.897 1.00 77.75 240 ASN A O 1
ATOM 1966 N N . GLN A 1 241 ? 1.958 2.722 22.338 1.00 83.38 241 GLN A N 1
ATOM 1967 C CA . GLN A 1 241 ? 1.364 4.077 22.380 1.00 83.38 241 GLN A CA 1
ATOM 1968 C C . GLN A 1 241 ? 1.189 4.737 20.997 1.00 83.38 241 GLN A C 1
ATOM 1970 O O . GLN A 1 241 ? 1.396 5.935 20.839 1.00 83.38 241 GLN A O 1
ATOM 1975 N N . ASP A 1 242 ? 0.795 3.943 20.008 1.00 91.38 242 ASP A N 1
ATOM 1976 C CA . ASP A 1 242 ? 0.534 4.390 18.644 1.00 91.38 242 ASP A CA 1
ATOM 1977 C C . ASP A 1 242 ? -0.976 4.598 18.484 1.00 91.38 242 ASP A C 1
ATOM 1979 O O . ASP A 1 242 ? -1.741 3.641 18.616 1.00 91.38 242 ASP A O 1
ATOM 1983 N N . LEU A 1 243 ? -1.404 5.851 18.314 1.00 93.06 243 LEU A N 1
ATOM 1984 C CA . LEU A 1 243 ? -2.822 6.213 18.276 1.00 93.06 243 LEU A CA 1
ATOM 1985 C C . LEU A 1 243 ? -3.514 5.682 17.020 1.00 93.06 243 LEU A C 1
ATOM 1987 O O . LEU A 1 243 ? -4.591 5.107 17.136 1.00 93.06 243 LEU A O 1
ATOM 1991 N N . GLU A 1 244 ? -2.870 5.827 15.866 1.00 92.56 244 GLU A N 1
ATOM 1992 C CA . GLU A 1 244 ? -3.380 5.386 14.567 1.00 92.56 244 GLU A CA 1
ATOM 1993 C C . GLU A 1 244 ? -3.620 3.874 14.585 1.00 92.56 244 GLU A C 1
ATOM 1995 O O . GLU A 1 244 ? -4.733 3.403 14.364 1.00 92.56 244 GLU A O 1
ATOM 2000 N N . PHE A 1 245 ? -2.620 3.107 15.031 1.00 92.81 245 PHE A N 1
ATOM 2001 C CA . PHE A 1 245 ? -2.785 1.663 15.185 1.00 92.81 245 PHE A CA 1
ATOM 2002 C C . PHE A 1 245 ? -3.869 1.294 16.209 1.00 92.81 245 PHE A C 1
ATOM 2004 O O . PHE A 1 245 ? -4.574 0.301 16.043 1.00 92.81 245 PHE A O 1
ATOM 2011 N N . ASN A 1 246 ? -4.021 2.065 17.293 1.00 94.31 246 ASN A N 1
ATOM 2012 C CA . ASN A 1 246 ? -5.094 1.804 18.250 1.00 94.31 246 ASN A CA 1
ATOM 2013 C C . ASN A 1 246 ? -6.479 2.027 17.629 1.00 94.31 246 ASN A C 1
ATOM 2015 O O . ASN A 1 246 ? -7.394 1.290 17.985 1.00 94.31 246 ASN A O 1
ATOM 2019 N N . TYR A 1 247 ? -6.649 3.016 16.750 1.00 94.62 247 TYR A N 1
ATOM 2020 C CA . TYR A 1 247 ? -7.930 3.281 16.084 1.00 94.62 247 TYR A CA 1
ATOM 2021 C C . TYR A 1 247 ? -8.307 2.139 15.155 1.00 94.62 247 TYR A C 1
ATOM 2023 O O . TYR A 1 247 ? -9.421 1.636 15.242 1.00 94.62 247 TYR A O 1
ATOM 2031 N N . GLU A 1 248 ? -7.349 1.632 14.397 1.00 92.19 248 GLU A N 1
ATOM 2032 C CA . GLU A 1 248 ? -7.541 0.498 13.490 1.00 92.19 248 GLU A CA 1
ATOM 2033 C C . GLU A 1 248 ? -7.937 -0.782 14.237 1.00 92.19 248 GLU A C 1
ATOM 2035 O O . GLU A 1 248 ? -8.877 -1.491 13.872 1.00 92.19 248 GLU A O 1
ATOM 2040 N N . VAL A 1 249 ? -7.306 -1.039 15.386 1.00 93.06 249 VAL A N 1
ATOM 2041 C CA . VAL A 1 249 ? -7.714 -2.147 16.263 1.00 93.06 249 VAL A CA 1
ATOM 2042 C C . VAL A 1 249 ? -9.097 -1.899 16.882 1.00 93.06 249 VAL A C 1
ATOM 2044 O O . VAL A 1 249 ? -9.855 -2.851 17.067 1.00 93.06 249 VAL A O 1
ATOM 2047 N N . LEU A 1 250 ? -9.449 -0.654 17.224 1.00 94.19 250 LEU A N 1
ATOM 2048 C CA . LEU A 1 250 ? -10.785 -0.329 17.734 1.00 94.19 250 LEU A CA 1
ATOM 2049 C C . LEU A 1 250 ? -11.862 -0.532 16.665 1.00 94.19 250 LEU A C 1
ATOM 2051 O O . LEU A 1 250 ? -12.896 -1.104 17.001 1.00 94.19 250 LEU A O 1
ATOM 2055 N N . PHE A 1 251 ? -11.616 -0.133 15.414 1.00 91.88 251 PHE A N 1
ATOM 2056 C CA . PHE A 1 251 ? -12.509 -0.395 14.283 1.00 91.88 251 PHE A CA 1
ATOM 2057 C C . PHE A 1 251 ? -12.747 -1.896 14.104 1.00 91.88 251 PHE A C 1
ATOM 2059 O O . PHE A 1 251 ? -13.895 -2.330 14.056 1.00 91.88 251 PHE A O 1
ATOM 2066 N N . ALA A 1 252 ? -11.691 -2.715 14.139 1.00 90.38 252 ALA A N 1
ATOM 2067 C CA . ALA A 1 252 ? -11.838 -4.173 14.086 1.00 90.38 252 ALA A CA 1
ATOM 2068 C C . ALA A 1 252 ? -12.648 -4.743 15.273 1.00 90.38 252 ALA A C 1
ATOM 2070 O O . ALA A 1 252 ? -13.354 -5.740 15.137 1.00 90.38 252 ALA A O 1
ATOM 2071 N N . LEU A 1 253 ? -12.587 -4.105 16.446 1.00 91.56 253 LEU A N 1
ATOM 2072 C CA . LEU A 1 253 ? -13.365 -4.494 17.626 1.00 91.56 253 LEU A CA 1
ATOM 2073 C C . LEU A 1 253 ? -14.827 -4.010 17.597 1.00 91.56 253 LEU A C 1
ATOM 2075 O O . LEU A 1 253 ? -15.588 -4.436 18.463 1.00 91.56 253 LEU A O 1
ATOM 2079 N N . VAL A 1 254 ? -15.245 -3.150 16.659 1.00 91.44 254 VAL A N 1
ATOM 2080 C CA . VAL A 1 254 ? -16.640 -2.667 16.576 1.00 91.44 254 VAL A CA 1
ATOM 2081 C C . VAL A 1 254 ? -17.622 -3.820 16.384 1.00 91.44 254 VAL A C 1
ATOM 2083 O O . VAL A 1 254 ? -18.666 -3.841 17.030 1.00 91.44 254 VAL A O 1
ATOM 2086 N N . GLN A 1 255 ? -17.285 -4.779 15.519 1.00 79.88 255 GLN A N 1
ATOM 2087 C CA . GLN A 1 255 ? -18.208 -5.846 15.130 1.00 79.88 255 GLN A CA 1
ATOM 2088 C C . GLN A 1 255 ? -18.153 -7.059 16.070 1.00 79.88 255 GLN A C 1
ATOM 2090 O O . GLN A 1 255 ? -19.181 -7.630 16.424 1.00 79.88 255 GLN A O 1
ATOM 2095 N N . GLU A 1 256 ? -16.958 -7.455 16.509 1.00 72.06 256 GLU A N 1
ATOM 2096 C CA . GLU A 1 256 ? -16.760 -8.725 17.232 1.00 72.06 256 GLU A CA 1
ATOM 2097 C C . GLU A 1 256 ? -16.260 -8.545 18.674 1.00 72.06 256 GLU A C 1
ATOM 2099 O O . GLU A 1 256 ? -15.998 -9.510 19.397 1.00 72.06 256 GLU A O 1
ATOM 2104 N N . GLY A 1 257 ? -16.066 -7.297 19.103 1.00 71.56 257 GLY A N 1
ATOM 2105 C CA . GLY A 1 257 ? -15.237 -6.977 20.252 1.00 71.56 257 GLY A CA 1
ATOM 2106 C C . GLY A 1 257 ? -15.872 -7.243 21.611 1.00 71.56 257 GLY A C 1
ATOM 2107 O O . GLY A 1 257 ? -17.000 -6.870 21.926 1.00 71.56 257 GLY A O 1
ATOM 2108 N N . ASP A 1 258 ? -15.053 -7.784 22.506 1.00 84.19 258 ASP A N 1
ATOM 2109 C CA . ASP A 1 258 ? -15.323 -7.737 23.936 1.00 84.19 258 ASP A CA 1
ATOM 2110 C C . ASP A 1 258 ? -15.258 -6.291 24.440 1.00 84.19 258 ASP A C 1
ATOM 2112 O O . ASP A 1 258 ? -14.269 -5.572 24.257 1.00 84.19 258 ASP A O 1
ATOM 2116 N N . ARG A 1 259 ? -16.330 -5.881 25.120 1.00 88.31 259 ARG A N 1
ATOM 2117 C CA . ARG A 1 259 ? -16.491 -4.533 25.669 1.00 88.31 259 ARG A CA 1
ATOM 2118 C C . ARG A 1 259 ? -15.325 -4.106 26.556 1.00 88.31 259 ARG A C 1
ATOM 2120 O O . ARG A 1 259 ? -14.930 -2.942 26.510 1.00 88.31 259 ARG A O 1
ATOM 2127 N N . ASP A 1 260 ? -14.803 -5.000 27.390 1.00 90.25 260 ASP A N 1
ATOM 2128 C CA . ASP A 1 260 ? -13.722 -4.666 28.313 1.00 90.25 260 ASP A CA 1
ATOM 2129 C C . ASP A 1 260 ? -12.420 -4.417 27.548 1.00 90.25 260 ASP A C 1
ATOM 2131 O O . ASP A 1 260 ? -11.674 -3.497 27.898 1.00 90.25 260 ASP A O 1
ATOM 2135 N N . LEU A 1 261 ? -12.157 -5.176 26.478 1.00 90.88 261 LEU A N 1
ATOM 2136 C CA . LEU A 1 261 ? -11.026 -4.928 25.581 1.00 90.88 261 LEU A CA 1
ATOM 2137 C C . LEU A 1 261 ? -11.162 -3.606 24.833 1.00 90.88 261 LEU A C 1
ATOM 2139 O O . LEU A 1 261 ? -10.225 -2.805 24.876 1.00 90.88 261 LEU A O 1
ATOM 2143 N N . PHE A 1 262 ? -12.325 -3.354 24.228 1.00 93.56 262 PHE A N 1
ATOM 2144 C CA . PHE A 1 262 ? -12.613 -2.099 23.536 1.00 93.56 262 PHE A CA 1
ATOM 2145 C C . PHE A 1 262 ? -12.415 -0.905 24.480 1.00 93.56 262 PHE A C 1
ATOM 2147 O O . PHE A 1 262 ? -11.612 -0.008 24.227 1.00 93.56 262 PHE A O 1
ATOM 2154 N N . LEU A 1 263 ? -13.049 -0.939 25.656 1.00 93.69 263 LEU A N 1
ATOM 2155 C CA . LEU A 1 263 ? -12.947 0.117 26.660 1.00 93.69 263 LEU A CA 1
ATOM 2156 C C . LEU A 1 263 ? -11.511 0.325 27.167 1.00 93.69 263 LEU A C 1
ATOM 2158 O O . LEU A 1 263 ? -11.105 1.463 27.435 1.00 93.69 263 LEU A O 1
ATOM 2162 N N . ASN A 1 264 ? -10.746 -0.753 27.346 1.00 92.06 264 ASN A N 1
ATOM 2163 C CA . ASN A 1 264 ? -9.346 -0.674 27.758 1.00 92.06 264 ASN A CA 1
ATOM 2164 C C . ASN A 1 264 ? -8.522 0.080 26.711 1.00 92.06 264 ASN A C 1
ATOM 2166 O O . ASN A 1 264 ? -7.784 1.002 27.067 1.00 92.06 264 ASN A O 1
ATOM 2170 N N . LEU A 1 265 ? -8.707 -0.250 25.433 1.00 93.69 265 LEU A N 1
ATOM 2171 C CA . LEU A 1 265 ? -7.998 0.397 24.338 1.00 93.69 265 LEU A CA 1
ATOM 2172 C C . LEU A 1 265 ? -8.430 1.862 24.148 1.00 93.69 265 LEU A C 1
ATOM 2174 O O . LEU A 1 265 ? -7.561 2.729 24.059 1.00 93.69 265 LEU A O 1
ATOM 2178 N N . VAL A 1 266 ? -9.728 2.183 24.242 1.00 95.00 266 VAL A N 1
ATOM 2179 C CA . VAL A 1 266 ? -10.223 3.579 24.263 1.00 95.00 266 VAL A CA 1
ATOM 2180 C C . VAL A 1 266 ? -9.568 4.371 25.396 1.00 95.00 266 VAL A C 1
ATOM 2182 O O . VAL A 1 266 ? -9.036 5.461 25.188 1.00 95.00 266 VAL A O 1
ATOM 2185 N N . THR A 1 267 ? -9.541 3.809 26.610 1.00 93.25 267 THR A N 1
ATOM 2186 C CA . THR A 1 267 ? -8.953 4.476 27.786 1.00 93.25 267 THR A CA 1
ATOM 2187 C C . THR A 1 267 ? -7.466 4.786 27.591 1.00 93.25 267 THR A C 1
ATOM 2189 O O . THR A 1 267 ? -6.977 5.783 28.123 1.00 93.25 267 THR A O 1
ATOM 2192 N N . ARG A 1 268 ? -6.744 3.946 26.843 1.00 91.62 268 ARG A N 1
ATOM 2193 C CA . ARG A 1 268 ? -5.321 4.138 26.521 1.00 91.62 268 ARG A CA 1
ATOM 2194 C C . ARG A 1 268 ? -5.075 5.065 25.340 1.00 91.62 268 ARG A C 1
ATOM 2196 O O . ARG A 1 268 ? -3.996 5.641 25.278 1.00 91.62 268 ARG A O 1
ATOM 2203 N N . SER A 1 269 ? -6.047 5.197 24.446 1.00 94.00 269 SER A N 1
ATOM 2204 C CA . SER A 1 269 ? -5.954 6.057 23.265 1.00 94.00 269 SER A CA 1
ATOM 2205 C C . SER A 1 269 ? -6.202 7.519 23.622 1.00 94.00 269 SER A C 1
ATOM 2207 O O . SER A 1 269 ? -5.489 8.389 23.144 1.00 94.00 269 SER A O 1
ATOM 2209 N N . LEU A 1 270 ? -7.120 7.793 24.559 1.00 93.50 270 LEU A N 1
ATOM 2210 C CA . LEU A 1 270 ? -7.457 9.161 24.979 1.00 93.50 270 LEU A CA 1
ATOM 2211 C C . LEU A 1 270 ? -6.240 10.048 25.326 1.00 93.50 270 LEU A C 1
ATOM 2213 O O . LEU A 1 270 ? -6.200 11.179 24.858 1.00 93.50 270 LEU A O 1
ATOM 2217 N N . PRO A 1 271 ? -5.234 9.607 26.109 1.00 92.25 271 PRO A N 1
ATOM 2218 C CA . PRO A 1 271 ? -4.078 10.447 26.429 1.00 92.25 271 PRO A CA 1
ATOM 2219 C C . PRO A 1 271 ? -3.153 10.760 25.246 1.00 92.25 271 PRO A C 1
ATOM 2221 O O . PRO A 1 271 ? -2.285 11.615 25.401 1.00 92.25 271 PRO A O 1
ATOM 2224 N N . LEU A 1 272 ? -3.281 10.040 24.127 1.00 93.44 272 LEU A N 1
ATOM 2225 C CA . LEU A 1 272 ? -2.460 10.226 22.927 1.00 93.44 272 LEU A CA 1
ATOM 2226 C C . LEU A 1 272 ? -3.057 11.268 21.976 1.00 93.44 272 LEU A C 1
ATOM 2228 O O . LEU A 1 272 ? -2.343 11.778 21.121 1.00 93.44 272 LEU A O 1
ATOM 2232 N N . ILE A 1 273 ? -4.339 11.595 22.153 1.00 94.81 273 ILE A N 1
ATOM 2233 C CA . ILE A 1 273 ? -5.057 12.571 21.338 1.00 94.81 273 ILE A CA 1
ATOM 2234 C C . ILE A 1 273 ? -4.460 13.958 21.557 1.00 94.81 273 ILE A C 1
ATOM 2236 O O . ILE A 1 273 ? -4.384 14.470 22.679 1.00 94.81 273 ILE A O 1
ATOM 2240 N N . SER A 1 274 ? -4.059 14.561 20.453 1.00 93.19 274 SER A N 1
ATOM 2241 C CA . SER A 1 274 ? -3.394 15.847 20.350 1.00 93.19 274 SER A CA 1
ATOM 2242 C C . SER A 1 274 ? -4.306 16.921 19.756 1.00 93.19 274 SER A C 1
ATOM 2244 O O . SER A 1 274 ? -4.239 18.083 20.176 1.00 93.19 274 SER A O 1
ATOM 2246 N N . ASN A 1 275 ? -5.184 16.539 18.826 1.00 94.62 275 ASN A N 1
ATOM 2247 C CA . ASN A 1 275 ? -6.021 17.459 18.065 1.00 94.62 275 ASN A CA 1
ATOM 2248 C C . ASN A 1 275 ? -7.498 17.031 18.019 1.00 94.62 275 ASN A C 1
ATOM 2250 O O . ASN A 1 275 ? -7.912 16.024 18.597 1.00 94.62 275 ASN A O 1
ATOM 2254 N N . GLU A 1 276 ? -8.323 17.905 17.448 1.00 95.88 276 GLU A N 1
ATOM 2255 C CA . GLU A 1 276 ? -9.776 17.781 17.465 1.00 95.88 276 GLU A CA 1
ATOM 2256 C C . GLU A 1 276 ? -10.280 16.702 16.510 1.00 95.88 276 GLU A C 1
ATOM 2258 O O . GLU A 1 276 ? -11.208 15.987 16.879 1.00 95.88 276 GLU A O 1
ATOM 2263 N N . GLU A 1 277 ? -9.654 16.572 15.342 1.00 96.12 277 GLU A N 1
ATOM 2264 C CA . GLU A 1 277 ? -9.912 15.510 14.363 1.00 96.12 277 GLU A CA 1
ATOM 2265 C C . GLU A 1 277 ? -9.792 14.132 15.015 1.00 96.12 277 GLU A C 1
ATOM 2267 O O . GLU A 1 277 ? -10.785 13.417 15.127 1.00 96.12 277 GLU A O 1
ATOM 2272 N N . GLU A 1 278 ? -8.645 13.855 15.639 1.00 95.81 278 GLU A N 1
ATOM 2273 C CA . GLU A 1 278 ? -8.393 12.603 16.354 1.00 95.81 278 GLU A CA 1
ATOM 2274 C C . GLU A 1 278 ? -9.465 12.311 17.419 1.00 95.81 278 GLU A C 1
ATOM 2276 O O . GLU A 1 278 ? -9.859 11.161 17.616 1.00 95.81 278 GLU A O 1
ATOM 2281 N N . PHE A 1 279 ? -9.958 13.327 18.140 1.00 96.50 279 PHE A N 1
ATOM 2282 C CA . PHE A 1 279 ? -11.014 13.110 19.133 1.00 96.50 279 PHE A CA 1
ATOM 2283 C C . PHE A 1 279 ? -12.374 12.820 18.502 1.00 96.50 279 PHE A C 1
ATOM 2285 O O . PHE A 1 279 ? -13.133 12.016 19.049 1.00 96.50 279 PHE A O 1
ATOM 2292 N N . GLN A 1 280 ? -12.704 13.490 17.400 1.00 96.25 280 GLN A N 1
ATOM 2293 C CA . GLN A 1 280 ? -13.945 13.240 16.675 1.00 96.25 280 GLN A CA 1
ATOM 2294 C C . GLN A 1 280 ? -13.949 11.833 16.077 1.00 96.25 280 GLN A C 1
ATOM 2296 O O . GLN A 1 280 ? -14.939 11.127 16.269 1.00 96.25 280 GLN A O 1
ATOM 2301 N N . ASP A 1 281 ? -12.833 11.379 15.508 1.00 97.00 281 ASP A N 1
ATOM 2302 C CA . ASP A 1 281 ? -12.682 10.016 14.984 1.00 97.00 281 ASP A CA 1
ATOM 2303 C C . ASP A 1 281 ? -12.924 8.967 16.074 1.00 97.00 281 ASP A C 1
ATOM 2305 O O . ASP A 1 281 ? -13.733 8.055 15.908 1.00 97.00 281 ASP A O 1
ATOM 2309 N N . LEU A 1 282 ? -12.338 9.146 17.266 1.00 96.94 282 LEU A N 1
ATOM 2310 C CA . LEU A 1 282 ? -12.595 8.238 18.388 1.00 96.94 282 LEU A CA 1
ATOM 2311 C C . LEU A 1 282 ? -14.071 8.221 18.811 1.00 96.94 282 LEU A C 1
ATOM 2313 O O . LEU A 1 282 ? -14.590 7.174 19.206 1.00 96.94 282 LEU A O 1
ATOM 2317 N N . LEU A 1 283 ? -14.751 9.373 18.787 1.00 97.19 283 LEU A N 1
ATOM 2318 C CA . LEU A 1 283 ? -16.177 9.446 19.112 1.00 97.19 283 LEU A CA 1
ATOM 2319 C C . LEU A 1 283 ? -17.026 8.708 18.075 1.00 97.19 283 LEU A C 1
ATOM 2321 O O . LEU A 1 283 ? -17.990 8.056 18.477 1.00 97.19 283 LEU A O 1
ATOM 2325 N N . ILE A 1 284 ? -16.664 8.788 16.792 1.00 97.44 284 ILE A N 1
ATOM 2326 C CA . ILE A 1 284 ? -17.315 8.053 15.701 1.00 97.44 284 ILE A CA 1
ATOM 2327 C C . ILE A 1 284 ? -17.166 6.548 15.940 1.00 97.44 284 ILE A C 1
ATOM 2329 O O . ILE A 1 284 ? -18.178 5.867 16.097 1.00 97.44 284 ILE A O 1
ATOM 2333 N N . ILE A 1 285 ? -15.937 6.062 16.144 1.00 96.94 285 ILE A N 1
ATOM 2334 C CA . ILE A 1 285 ? -15.650 4.649 16.456 1.00 96.94 285 ILE A CA 1
ATOM 2335 C C . ILE A 1 285 ? -16.455 4.173 17.678 1.00 96.94 285 ILE A C 1
ATOM 2337 O O . ILE A 1 285 ? -17.047 3.094 17.692 1.00 96.94 285 ILE A O 1
ATOM 2341 N N . CYS A 1 286 ? -16.504 4.983 18.742 1.00 96.81 286 CYS A N 1
ATOM 2342 C CA . CYS A 1 286 ? -17.262 4.646 19.947 1.00 96.81 286 CYS A CA 1
ATOM 2343 C C . CYS A 1 286 ? -18.776 4.608 19.706 1.00 96.81 286 CYS A C 1
ATOM 2345 O O . CYS A 1 286 ? -19.460 3.792 20.323 1.00 96.81 286 CYS A O 1
ATOM 2347 N N . ALA A 1 287 ? -19.312 5.503 18.875 1.00 96.19 287 ALA A N 1
ATOM 2348 C CA . ALA A 1 287 ? -20.725 5.498 18.518 1.00 96.19 287 ALA A CA 1
ATOM 2349 C C . ALA A 1 287 ? -21.070 4.250 17.696 1.00 96.19 287 ALA A C 1
ATOM 2351 O O . ALA A 1 287 ? -22.041 3.576 18.026 1.00 96.19 287 ALA A O 1
ATOM 2352 N N . GLU A 1 288 ? -20.238 3.887 16.719 1.00 95.69 288 GLU A N 1
ATOM 2353 C CA . GLU A 1 288 ? -20.407 2.675 15.908 1.00 95.69 288 GLU A CA 1
ATOM 2354 C C . GLU A 1 288 ? -20.364 1.397 16.753 1.00 95.69 288 GLU A C 1
ATOM 2356 O O . GLU A 1 288 ? -21.239 0.544 16.616 1.00 95.69 288 GLU A O 1
ATOM 2361 N N . PHE A 1 289 ? -19.426 1.293 17.701 1.00 95.25 289 PHE A N 1
ATOM 2362 C CA . PHE A 1 289 ? -19.396 0.184 18.664 1.00 95.25 289 PHE A CA 1
ATOM 2363 C C . PHE A 1 289 ? -20.712 0.076 19.449 1.00 95.25 289 PHE A C 1
ATOM 2365 O O . PHE A 1 289 ? -21.278 -1.003 19.613 1.00 95.25 289 PHE A O 1
ATOM 2372 N N . LEU A 1 290 ? -21.228 1.200 19.953 1.00 94.38 290 LEU A N 1
ATOM 2373 C CA . LEU A 1 290 ? -22.479 1.205 20.714 1.00 94.38 290 LEU A CA 1
ATOM 2374 C C . LEU A 1 290 ? -23.682 0.844 19.837 1.00 94.38 290 LEU A C 1
ATOM 2376 O O . LEU A 1 290 ? -24.555 0.118 20.310 1.00 94.38 290 LEU A O 1
ATOM 2380 N N . HIS A 1 291 ? -23.695 1.307 18.588 1.00 93.31 291 HIS A N 1
ATOM 2381 C CA . HIS A 1 291 ? -24.710 0.976 17.596 1.00 93.31 291 HIS A CA 1
ATOM 2382 C C . HIS A 1 291 ? -24.744 -0.530 17.312 1.00 93.31 291 HIS A C 1
ATOM 2384 O O . HIS A 1 291 ? -25.786 -1.166 17.450 1.00 93.31 291 HIS A O 1
ATOM 2390 N N . TYR A 1 292 ? -23.588 -1.122 16.999 1.00 91.69 292 TYR A N 1
ATOM 2391 C CA . TYR A 1 292 ? -23.476 -2.544 16.661 1.00 91.69 292 TYR A CA 1
ATOM 2392 C C . TYR A 1 292 ? -23.872 -3.472 17.824 1.00 91.69 292 TYR A C 1
ATOM 2394 O O . TYR A 1 292 ? -24.318 -4.598 17.616 1.00 91.69 292 TYR A O 1
ATOM 2402 N N . HIS A 1 293 ? -23.754 -2.990 19.065 1.00 89.50 293 HIS A N 1
ATOM 2403 C CA . HIS A 1 293 ? -24.140 -3.716 20.277 1.00 89.50 293 HIS A CA 1
ATOM 2404 C C . HIS A 1 293 ? -25.520 -3.327 20.844 1.00 89.50 293 HIS A C 1
ATOM 2406 O O . HIS A 1 293 ? -25.775 -3.586 22.028 1.00 89.50 293 HIS A O 1
ATOM 2412 N N . ASP A 1 294 ? -26.394 -2.710 20.040 1.00 90.81 294 ASP A N 1
ATOM 2413 C CA . ASP A 1 294 ? -27.767 -2.316 20.401 1.00 90.81 294 ASP A CA 1
ATOM 2414 C C . ASP A 1 294 ? -27.846 -1.420 21.665 1.00 90.81 294 ASP A C 1
ATOM 2416 O O . ASP A 1 294 ? -28.729 -1.563 22.520 1.00 90.81 294 ASP A O 1
ATOM 2420 N N . GLN A 1 295 ? -26.892 -0.495 21.838 1.00 91.56 295 GLN A N 1
ATOM 2421 C CA . GLN A 1 295 ? -26.830 0.457 22.961 1.00 91.56 295 GLN A CA 1
ATOM 2422 C C . GLN A 1 295 ? -27.259 1.873 22.541 1.00 91.56 295 GLN A C 1
ATOM 2424 O O . GLN A 1 295 ? -26.586 2.856 22.861 1.00 91.56 295 GLN A O 1
ATOM 2429 N N . ASP A 1 296 ? -28.419 1.993 21.886 1.00 92.62 296 ASP A N 1
ATOM 2430 C CA . ASP A 1 296 ? -28.961 3.237 21.301 1.00 92.62 296 ASP A CA 1
ATOM 2431 C C . ASP A 1 296 ? -28.912 4.451 22.248 1.00 92.62 296 ASP A C 1
ATOM 2433 O O . ASP A 1 296 ? -28.696 5.602 21.851 1.00 92.62 296 ASP A O 1
ATOM 2437 N N . SER A 1 297 ? -29.150 4.219 23.544 1.00 93.62 297 SER A N 1
ATOM 2438 C CA . SER A 1 297 ? -29.209 5.293 24.538 1.00 93.62 297 SER A CA 1
ATOM 2439 C C . SER A 1 297 ? -27.827 5.864 24.862 1.00 93.62 297 SER A C 1
ATOM 2441 O O . SER A 1 297 ? -27.686 7.054 25.154 1.00 93.62 297 SER A O 1
ATOM 2443 N N . GLU A 1 298 ? -26.807 5.010 24.854 1.00 94.19 298 GLU A N 1
ATOM 2444 C CA . GLU A 1 298 ? -25.407 5.352 25.043 1.00 94.19 298 GLU A CA 1
ATOM 2445 C C . GLU A 1 298 ? -24.864 5.979 23.763 1.00 94.19 298 GLU A C 1
ATOM 2447 O O . GLU A 1 298 ? -24.236 7.035 23.840 1.00 94.19 298 GLU A O 1
ATOM 2452 N N . GLU A 1 299 ? -25.185 5.396 22.606 1.00 95.62 299 GLU A N 1
ATOM 2453 C CA . GLU A 1 299 ? -24.856 5.928 21.282 1.00 95.62 299 GLU A CA 1
ATOM 2454 C C . GLU A 1 299 ? -25.339 7.379 21.156 1.00 95.62 299 GLU A C 1
ATOM 2456 O O . GLU A 1 299 ? -24.548 8.289 20.905 1.00 95.62 299 GLU A O 1
ATOM 2461 N N . THR A 1 300 ? -26.609 7.641 21.484 1.00 95.81 300 THR A N 1
ATOM 2462 C CA . THR A 1 300 ? -27.188 8.995 21.460 1.00 95.81 300 THR A CA 1
ATOM 2463 C C . THR A 1 300 ? -26.404 9.983 22.336 1.00 95.81 300 THR A C 1
ATOM 2465 O O . THR A 1 300 ? -26.269 11.160 21.988 1.00 95.81 300 THR A O 1
ATOM 2468 N N . LYS A 1 301 ? -25.871 9.539 23.484 1.00 96.31 301 LYS A N 1
ATOM 2469 C CA . LYS A 1 301 ? -25.053 10.395 24.363 1.00 96.31 301 LYS A CA 1
ATOM 2470 C C . LYS A 1 301 ? -23.697 10.701 23.730 1.00 96.31 301 LYS A C 1
ATOM 2472 O O . LYS A 1 301 ? -23.249 11.840 23.842 1.00 96.31 301 LYS A O 1
ATOM 2477 N N . VAL A 1 302 ? -23.061 9.726 23.079 1.00 96.19 302 VAL A N 1
ATOM 2478 C CA . VAL A 1 302 ? -21.790 9.924 22.362 1.00 96.19 302 VAL A CA 1
ATOM 2479 C C . VAL A 1 302 ? -21.989 10.854 21.165 1.00 96.19 302 VAL A C 1
ATOM 2481 O O . VAL A 1 302 ? -21.277 11.851 21.054 1.00 96.19 302 VAL A O 1
ATOM 2484 N N . LEU A 1 303 ? -23.026 10.640 20.352 1.00 96.31 303 LEU A N 1
ATOM 2485 C CA . LEU A 1 303 ? -23.369 11.515 19.224 1.00 96.31 303 LEU A CA 1
ATOM 2486 C C . LEU A 1 303 ? -23.684 12.953 19.668 1.00 96.31 303 LEU A C 1
ATOM 2488 O O . LEU A 1 303 ? -23.349 13.919 18.982 1.00 96.31 303 LEU A O 1
ATOM 2492 N N . ALA A 1 304 ? -24.280 13.135 20.849 1.00 96.12 304 ALA A N 1
ATOM 2493 C CA . ALA A 1 304 ? -24.492 14.465 21.416 1.00 96.12 304 ALA A CA 1
ATOM 2494 C C . ALA A 1 304 ? -23.182 15.166 21.821 1.00 96.12 304 ALA A C 1
ATOM 2496 O O . ALA A 1 304 ? -23.131 16.400 21.793 1.00 96.12 304 ALA A O 1
ATOM 2497 N N . ILE A 1 305 ? -22.143 14.414 22.210 1.00 95.19 305 ILE A N 1
ATOM 2498 C CA . ILE A 1 305 ? -20.791 14.952 22.426 1.00 95.19 305 ILE A CA 1
ATOM 2499 C C . ILE A 1 305 ? -20.188 15.339 21.073 1.00 95.19 305 ILE A C 1
ATOM 2501 O O . ILE A 1 305 ? -19.741 16.476 20.933 1.00 95.19 305 ILE A O 1
ATOM 2505 N N . LEU A 1 306 ? -20.237 14.442 20.082 1.00 95.50 306 LEU A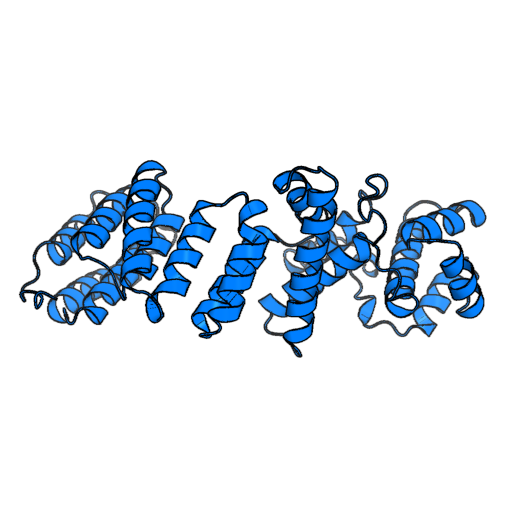 N 1
ATOM 2506 C CA . LEU A 1 306 ? -19.695 14.667 18.737 1.00 95.50 306 LEU A CA 1
ATOM 2507 C C . LEU A 1 306 ? -20.272 15.936 18.097 1.00 95.50 306 LEU A C 1
ATOM 2509 O O . LEU A 1 306 ? -19.525 16.842 17.744 1.00 95.50 306 LEU A O 1
ATOM 2513 N N . LYS A 1 307 ? -21.598 16.097 18.111 1.00 95.62 307 LYS A N 1
ATOM 2514 C CA . LYS A 1 307 ? -22.280 17.284 17.569 1.00 95.62 307 LYS A CA 1
ATOM 2515 C C . LYS A 1 307 ? -21.825 18.614 18.187 1.00 95.62 307 LYS A C 1
ATOM 2517 O O . LYS A 1 307 ? -21.880 19.662 17.547 1.00 95.62 307 LYS A O 1
ATOM 2522 N N . GLN A 1 308 ? -21.419 18.610 19.458 1.00 94.00 308 GLN A N 1
ATOM 2523 C CA . GLN A 1 308 ? -20.874 19.812 20.104 1.00 94.00 308 GLN A CA 1
ATOM 2524 C C . GLN A 1 308 ? -19.444 20.111 19.647 1.00 94.00 308 GLN A C 1
ATOM 2526 O O . GLN A 1 308 ? -19.027 21.268 19.659 1.00 94.00 308 GLN A O 1
ATOM 2531 N N . ARG A 1 309 ? -18.698 19.069 19.278 1.00 93.25 309 ARG A N 1
ATOM 2532 C CA . ARG A 1 309 ? -17.286 19.111 18.897 1.00 93.25 309 ARG A CA 1
ATOM 2533 C C . ARG A 1 309 ? -17.084 19.443 17.422 1.00 93.25 309 ARG A C 1
ATOM 2535 O O . ARG A 1 309 ? -16.171 20.201 17.135 1.00 93.25 309 ARG A O 1
ATOM 2542 N N . GLU A 1 310 ? -18.010 19.052 16.545 1.00 93.25 310 GLU A N 1
ATOM 2543 C CA . GLU A 1 310 ? -18.046 19.420 15.112 1.00 93.25 310 GLU A CA 1
ATOM 2544 C C . GLU A 1 310 ? -17.941 20.937 14.846 1.00 93.25 310 GLU A C 1
ATOM 2546 O O . GLU A 1 310 ? -17.584 21.368 13.755 1.00 93.25 310 GLU A O 1
ATOM 2551 N N . GLN A 1 311 ? -18.274 21.777 15.832 1.00 92.06 311 GLN A N 1
ATOM 2552 C CA . GLN A 1 311 ? -18.171 23.237 15.723 1.00 92.06 311 GLN A CA 1
ATOM 2553 C C . GLN A 1 311 ? -16.748 23.771 15.970 1.00 92.06 311 GLN A C 1
ATOM 2555 O O . GLN A 1 311 ? -16.511 24.974 15.833 1.00 92.06 311 GLN A O 1
ATOM 2560 N N . LEU A 1 312 ? -15.818 22.916 16.395 1.00 92.38 312 LEU A N 1
ATOM 2561 C CA . LEU A 1 312 ? -14.435 23.266 16.700 1.00 92.38 312 LEU A CA 1
ATOM 2562 C C . LEU A 1 312 ? -13.529 23.018 15.480 1.00 92.38 312 LEU A C 1
ATOM 2564 O O . LEU A 1 312 ? -13.802 22.120 14.687 1.00 92.38 312 LEU A O 1
ATOM 2568 N N . PRO A 1 313 ? -12.441 23.792 15.307 1.00 93.19 313 PRO A N 1
ATOM 2569 C CA . PRO A 1 313 ? -11.477 23.547 14.236 1.00 93.19 313 PRO A CA 1
ATOM 2570 C C . PRO A 1 313 ? -10.773 22.195 14.412 1.00 93.19 313 PRO A C 1
ATOM 2572 O O . PRO A 1 313 ? -10.208 21.959 15.477 1.00 93.19 313 PRO A O 1
ATOM 2575 N N . LEU A 1 314 ? -10.739 21.369 13.359 1.00 92.62 314 LEU A N 1
ATOM 2576 C CA . LEU A 1 314 ? -10.140 20.021 13.352 1.00 92.62 314 LEU A CA 1
ATOM 2577 C C . LEU A 1 314 ? -8.658 20.001 13.772 1.00 92.62 314 LEU A C 1
ATOM 2579 O O . LEU A 1 314 ? -8.236 19.185 14.583 1.00 92.62 314 LEU A O 1
ATOM 2583 N N . SER A 1 315 ? -7.881 20.987 13.321 1.00 92.56 315 SER A N 1
ATOM 2584 C CA . SER A 1 315 ? -6.472 21.151 13.707 1.00 92.56 315 SER A CA 1
ATOM 2585 C C . SER A 1 315 ? -6.270 21.815 15.077 1.00 92.56 315 SER A C 1
ATOM 2587 O O . SER A 1 315 ? -5.140 22.100 15.482 1.00 92.56 315 SER A O 1
ATOM 2589 N N . GLY A 1 316 ? -7.356 22.120 15.794 1.00 90.56 316 GLY A N 1
ATOM 2590 C CA . GLY A 1 316 ? -7.311 22.725 17.118 1.00 90.56 316 GLY A CA 1
ATOM 2591 C C . GLY A 1 316 ? -6.787 21.740 18.169 1.00 90.56 316 GLY A C 1
ATOM 2592 O O . GLY A 1 316 ? -7.144 20.566 18.130 1.00 90.56 316 GLY A O 1
ATOM 2593 N N . PRO A 1 317 ? -5.969 22.189 19.137 1.00 92.69 317 PRO A N 1
ATOM 2594 C CA . PRO A 1 317 ? -5.484 21.314 20.195 1.00 92.69 317 PRO A CA 1
ATOM 2595 C C . PRO A 1 317 ? -6.625 20.903 21.129 1.00 92.69 317 PRO A C 1
ATOM 2597 O O . PRO A 1 317 ? -7.485 21.720 21.479 1.00 92.69 317 PRO A O 1
ATOM 2600 N N . VAL A 1 318 ? -6.577 19.665 21.611 1.00 89.50 318 VAL A N 1
ATOM 2601 C CA . VAL A 1 318 ? -7.544 19.141 22.583 1.00 89.50 318 VAL A CA 1
ATOM 2602 C C . VAL A 1 318 ? -6.896 19.024 23.951 1.00 89.50 318 VAL A C 1
ATOM 2604 O O . VAL A 1 318 ? -5.811 18.474 24.092 1.00 89.50 318 VAL A O 1
ATOM 2607 N N . ASP A 1 319 ? -7.557 19.552 24.984 1.00 85.75 319 ASP A N 1
ATOM 2608 C CA . ASP A 1 319 ? -7.111 19.356 26.365 1.00 85.75 319 ASP A CA 1
ATOM 2609 C C . ASP A 1 319 ? -7.491 17.936 26.827 1.00 85.75 319 ASP A C 1
ATOM 2611 O O . ASP A 1 319 ? -8.686 17.646 26.941 1.00 85.75 319 ASP A O 1
ATOM 2615 N N . PRO A 1 320 ? -6.532 17.062 27.189 1.00 75.25 320 PRO A N 1
ATOM 2616 C CA . PRO A 1 320 ? -6.829 15.721 27.702 1.00 75.25 320 PRO A CA 1
ATOM 2617 C C . PRO A 1 320 ? -7.644 15.719 29.009 1.00 75.25 320 PRO A C 1
ATOM 2619 O O . PRO A 1 320 ? -8.144 14.681 29.443 1.00 75.25 320 PRO A O 1
ATOM 2622 N N . LYS A 1 321 ? -7.767 16.874 29.679 1.00 78.81 321 LYS A N 1
ATOM 2623 C CA . LYS A 1 321 ? -8.601 17.071 30.876 1.00 78.81 321 LYS A CA 1
ATOM 2624 C C . LYS A 1 321 ? -9.993 17.610 30.557 1.00 78.81 321 LYS A C 1
ATOM 2626 O O . LYS A 1 321 ? -10.747 17.915 31.485 1.00 78.81 321 LYS A O 1
ATOM 2631 N N . HIS A 1 322 ? -10.342 17.745 29.279 1.00 85.38 322 HIS A N 1
ATOM 2632 C CA . HIS A 1 322 ? -11.651 18.225 28.872 1.00 85.38 322 HIS A CA 1
ATOM 2633 C C . HIS A 1 322 ? -12.757 17.322 29.439 1.00 85.38 322 HIS A C 1
ATOM 2635 O O . HIS A 1 322 ? -12.646 16.094 29.459 1.00 85.38 322 HIS A O 1
ATOM 2641 N N . SER A 1 323 ? -13.861 17.921 29.893 1.00 89.31 323 SER A N 1
ATOM 2642 C CA . SER A 1 323 ? -14.967 17.191 30.533 1.00 89.31 323 SER A CA 1
ATOM 2643 C C . SER A 1 323 ? -15.545 16.090 29.638 1.00 89.31 323 SER A C 1
ATOM 2645 O O . SER A 1 323 ? -15.962 15.047 30.141 1.00 89.31 323 SER A O 1
ATOM 2647 N N . HIS A 1 324 ? -15.514 16.287 28.317 1.00 91.38 324 HIS A N 1
ATOM 2648 C CA . HIS A 1 324 ? -16.004 15.313 27.338 1.00 91.38 324 HIS A CA 1
ATOM 2649 C C . HIS A 1 324 ? -15.231 13.985 27.352 1.00 91.38 324 HIS A C 1
ATOM 2651 O O . HIS A 1 324 ? -15.842 12.952 27.098 1.00 91.38 324 HIS A O 1
ATOM 2657 N N . PHE A 1 325 ? -13.950 13.968 27.740 1.00 91.81 325 PHE A N 1
ATOM 2658 C CA . PHE A 1 325 ? -13.180 12.722 27.875 1.00 91.81 325 PHE A CA 1
ATOM 2659 C C . PHE A 1 325 ? -13.740 11.873 29.022 1.00 91.81 325 PHE A C 1
ATOM 2661 O O . PHE A 1 325 ? -13.999 10.677 28.880 1.00 91.81 325 PHE A O 1
ATOM 2668 N N . ALA A 1 326 ? -13.995 12.511 30.169 1.00 90.00 326 ALA A N 1
ATOM 2669 C CA . ALA A 1 326 ? -14.603 11.852 31.321 1.00 90.00 326 ALA A CA 1
ATOM 2670 C C . ALA A 1 326 ? -16.049 11.416 31.038 1.00 90.00 326 ALA A C 1
ATOM 2672 O O . ALA A 1 326 ? -16.464 10.349 31.493 1.00 90.00 326 ALA A O 1
ATOM 2673 N N . MET A 1 327 ? -16.806 12.217 30.280 1.00 91.12 327 MET A N 1
ATOM 2674 C CA . MET A 1 327 ? -18.164 11.869 29.858 1.00 91.12 327 MET A CA 1
ATOM 2675 C C . MET A 1 327 ? -18.176 10.638 28.951 1.00 91.12 327 MET A C 1
ATOM 2677 O O . MET A 1 327 ? -18.934 9.714 29.233 1.00 91.12 327 MET A O 1
ATOM 2681 N N . LEU A 1 328 ? -17.309 10.585 27.933 1.00 94.00 328 LEU A N 1
ATOM 2682 C CA . LEU A 1 328 ? -17.177 9.425 27.050 1.00 94.00 328 LEU A CA 1
ATOM 2683 C C . LEU A 1 328 ? -16.886 8.152 27.854 1.00 94.00 328 LEU A C 1
ATOM 2685 O O . LEU A 1 328 ? -17.630 7.177 27.774 1.00 94.00 328 LEU A O 1
ATOM 2689 N N . LEU A 1 329 ? -15.870 8.184 28.724 1.00 93.12 329 LEU A N 1
ATOM 2690 C CA . LEU A 1 329 ? -15.535 7.036 29.572 1.00 93.12 329 LEU A CA 1
ATOM 2691 C C . LEU A 1 329 ? -16.676 6.633 30.511 1.00 93.12 329 LEU A C 1
ATOM 2693 O O . LEU A 1 329 ? -16.830 5.451 30.812 1.00 93.12 329 LEU A O 1
ATOM 2697 N N . HIS A 1 330 ? -17.461 7.591 31.005 1.00 92.44 330 HIS A N 1
ATOM 2698 C CA . HIS A 1 330 ? -18.610 7.295 31.852 1.00 92.44 330 HIS A CA 1
ATOM 2699 C C . HIS A 1 330 ? -19.714 6.563 31.081 1.00 92.44 330 HIS A C 1
ATOM 2701 O O . HIS A 1 330 ? -20.244 5.580 31.606 1.00 92.44 330 HIS A O 1
ATOM 2707 N N . VAL A 1 331 ? -20.014 7.011 29.855 1.00 92.38 331 VAL A N 1
ATOM 2708 C CA . VAL A 1 331 ? -20.992 6.380 28.957 1.00 92.38 331 VAL A CA 1
ATOM 2709 C C . VAL A 1 331 ? -20.563 4.950 28.625 1.00 92.38 331 VAL A C 1
ATOM 2711 O O . VAL A 1 331 ? -21.343 4.021 28.813 1.00 92.38 331 VAL A O 1
ATOM 2714 N N . LEU A 1 332 ? -19.298 4.748 28.248 1.00 91.38 332 LEU A N 1
ATOM 2715 C CA . LEU A 1 332 ? -18.785 3.424 27.883 1.00 91.38 332 LEU A CA 1
ATOM 2716 C C . LEU A 1 332 ? -18.687 2.453 29.076 1.00 91.38 332 LEU A C 1
ATOM 2718 O O . LEU A 1 332 ? -18.828 1.244 28.893 1.00 91.38 332 LEU A O 1
ATOM 2722 N N . LYS A 1 333 ? -18.477 2.942 30.306 1.00 90.62 333 LYS A N 1
ATOM 2723 C CA . LYS A 1 333 ? -18.362 2.096 31.515 1.00 90.62 333 LYS A CA 1
ATOM 2724 C C . LYS A 1 333 ? -19.694 1.678 32.129 1.00 90.62 333 LYS A C 1
ATOM 2726 O O . LYS A 1 333 ? -19.744 0.641 32.781 1.00 90.62 333 LYS A O 1
ATOM 2731 N N . ASN A 1 334 ? -20.741 2.490 31.990 1.00 84.62 334 ASN A N 1
ATOM 2732 C CA . ASN A 1 334 ? -22.002 2.300 32.713 1.00 84.62 334 ASN A CA 1
ATOM 2733 C C . ASN A 1 334 ? -23.189 2.255 31.738 1.00 84.62 334 ASN A C 1
ATOM 2735 O O . ASN A 1 334 ? -23.963 3.215 31.690 1.00 84.62 334 ASN A O 1
ATOM 2739 N N . PRO A 1 335 ? -23.347 1.165 30.965 1.00 73.06 335 PRO A N 1
ATOM 2740 C CA . PRO A 1 335 ? -24.495 1.018 30.082 1.00 73.06 335 PRO A CA 1
ATOM 2741 C C . PRO A 1 335 ? -25.779 0.942 30.911 1.00 73.06 335 PRO A C 1
ATOM 2743 O O . PRO A 1 335 ? -25.849 0.267 31.941 1.00 73.06 335 PRO A O 1
ATOM 2746 N N . THR A 1 336 ? -26.810 1.644 30.462 1.00 68.75 336 THR A N 1
ATOM 2747 C CA . THR A 1 336 ? -28.129 1.645 31.102 1.00 68.75 336 THR A CA 1
ATOM 2748 C C . THR A 1 336 ? -28.944 0.389 30.779 1.00 68.75 336 THR A C 1
ATOM 2750 O O . THR A 1 336 ? -29.896 0.093 31.503 1.00 68.75 336 THR A O 1
ATOM 2753 N N . CYS A 1 337 ? -28.533 -0.394 29.773 1.00 55.94 337 CYS A N 1
ATOM 2754 C CA . CYS A 1 337 ? -29.071 -1.719 29.466 1.00 55.94 337 CYS A CA 1
ATOM 2755 C C . CYS A 1 337 ? -28.007 -2.814 29.688 1.00 55.94 337 CYS A C 1
ATOM 2757 O O . CYS A 1 337 ? -26.880 -2.668 29.213 1.00 55.94 337 CYS A O 1
ATOM 2759 N N . PRO A 1 338 ? -28.313 -3.913 30.405 1.00 51.06 338 PRO A N 1
ATOM 2760 C CA . PRO A 1 338 ? -27.396 -5.041 30.506 1.00 51.06 338 PRO A CA 1
ATOM 2761 C C . PRO A 1 338 ? -27.262 -5.715 29.136 1.00 51.06 338 PRO A C 1
ATOM 2763 O O . PRO A 1 338 ? -28.265 -6.125 28.555 1.00 51.06 338 PRO A O 1
ATOM 2766 N N . THR A 1 339 ? -26.029 -5.854 28.644 1.00 51.31 339 THR A N 1
ATOM 2767 C CA . THR A 1 339 ? -25.738 -6.654 27.451 1.00 51.31 339 THR A CA 1
ATOM 2768 C C . THR A 1 339 ? -26.261 -8.083 27.653 1.00 51.31 339 THR A C 1
ATOM 2770 O O . THR A 1 339 ? -26.058 -8.662 28.732 1.00 51.31 339 THR A O 1
ATOM 2773 N N . PRO A 1 340 ? -26.951 -8.680 26.664 1.00 42.28 340 PRO A N 1
ATOM 2774 C CA . PRO A 1 340 ? -27.222 -10.106 26.702 1.00 42.28 340 PRO A CA 1
ATOM 2775 C C . PRO A 1 340 ? -25.870 -10.822 26.735 1.00 42.28 340 PRO A C 1
ATOM 2777 O O . PRO A 1 340 ? -24.999 -10.564 25.911 1.00 42.28 340 PRO A O 1
ATOM 2780 N N . LYS A 1 341 ? -25.659 -11.667 27.747 1.00 38.28 341 LYS A N 1
ATOM 2781 C CA . LYS A 1 341 ? -24.467 -12.515 27.805 1.00 38.28 341 LYS A CA 1
ATOM 2782 C C . LYS A 1 341 ? -24.535 -13.481 26.620 1.00 38.28 341 LYS A C 1
ATOM 2784 O O . LYS A 1 341 ? -25.448 -14.307 26.609 1.00 38.28 341 LYS A O 1
ATOM 2789 N N . SER A 1 342 ? -23.620 -13.330 25.663 1.00 41.12 342 SER A N 1
ATOM 2790 C CA . SER A 1 342 ? -23.291 -14.341 24.652 1.00 41.12 342 SER A CA 1
ATOM 2791 C C . SER A 1 342 ? -22.738 -15.592 25.323 1.00 41.12 342 SER A C 1
ATOM 2793 O O . SER A 1 342 ? -21.834 -15.417 26.179 1.00 41.12 342 SER A O 1
#

Radius of gyration: 26.03 Å; chains: 1; bounding box: 58×43×70 Å